Protein AF-A0A354T447-F1 (afdb_monomer_lite)

pLDDT: mean 83.41, std 13.45, range [49.31, 98.38]

Foldseek 3Di:
DKDKDKDPQFDDLVCLVVGFKIKIKIWDWDWDWDWDQDPNDIDIWTQWTWTKIWIWMWRQADNPPRDGWIKTWIKMKIAFFIKHRTAAFCLNVVPPVCVVVVVLQQPRNNHRPMATFRGIWIFIWIDTQQKIFTQAWIWGDHPFWIKIFGGRWMARPVVRDTDTWMKIWGHPVVLVVRLVSSCVVPQPSVRSLVVQQVCADPVSTRMDTD

Secondary structure (DSSP, 8-state):
-EEEEEEEEEE-TTSTTTSEEEEEEEEEEEEEEEEEEETTEEEEEEEEEEEEEEEEEEEEE-TTT-SEEEEEEEEEEEPTT-EESTT-BHHHHHGGGHHHHHHTT---TTSB--EE-SS-EEEEEEEETTEEEESS-EEEE-SSEEEEEPTT-EEETTTTEEE--EEEEE-HHHHHHHHHHHHTTTS-HHHHHHHHHTTB-TTS-BEEE-

Radius of gyration: 21.15 Å; chains: 1; bounding box: 48×32×63 Å

Sequence (210 aa):
DFSLVLTGIDIDPADIANHNSVHARLSAKAVVDGAAQIGGRMQEVKFADMRLHGEGLVNPVEPTTMLWSPAAQMNLIIDRGSSVGGHMTIGDAAGQNLDKLMKYGVDLSAIRIGGVLAQDVNVSVLFRNESIRFLGDTLFALPEYEFTIKRDSWMDFAKDQQGLLTRLSCGEALKEQIVRGVASRGLGETVSRMVVGAFSDDRGRVAFDL

Structure (mmCIF, N/CA/C/O backbone):
data_AF-A0A354T447-F1
#
_entry.id   AF-A0A354T447-F1
#
loop_
_atom_site.group_PDB
_atom_site.id
_atom_site.type_symbol
_atom_site.label_atom_id
_atom_site.label_alt_id
_atom_site.label_comp_id
_atom_site.label_asym_id
_atom_site.label_entity_id
_atom_site.label_seq_id
_atom_site.pdbx_PDB_ins_code
_atom_site.Cartn_x
_atom_site.Cartn_y
_atom_site.Cartn_z
_atom_site.occupancy
_atom_site.B_iso_or_equiv
_atom_site.auth_seq_id
_atom_site.auth_comp_id
_atom_site.auth_asym_id
_atom_site.auth_atom_id
_atom_site.pdbx_PDB_model_num
ATOM 1 N N . ASP A 1 1 ? 10.992 -13.013 2.323 1.00 84.25 1 ASP A N 1
ATOM 2 C CA . ASP A 1 1 ? 11.008 -13.688 1.006 1.00 84.25 1 ASP A CA 1
ATOM 3 C C . ASP A 1 1 ? 10.587 -12.714 -0.070 1.00 84.25 1 ASP A C 1
ATOM 5 O O . ASP A 1 1 ? 9.619 -11.992 0.137 1.00 84.25 1 ASP A O 1
ATOM 9 N N . PHE A 1 2 ? 11.320 -12.653 -1.177 1.00 93.88 2 PHE A N 1
ATOM 10 C CA . PHE A 1 2 ? 11.059 -11.722 -2.272 1.00 93.88 2 PHE A CA 1
ATOM 11 C C . PHE A 1 2 ? 11.344 -12.403 -3.609 1.00 93.88 2 PHE A C 1
ATOM 13 O O . PHE A 1 2 ? 12.372 -13.061 -3.767 1.00 93.88 2 PHE A O 1
ATOM 20 N N . SER A 1 3 ? 10.433 -12.234 -4.560 1.00 96.56 3 SER A N 1
ATOM 21 C CA . SER A 1 3 ? 10.546 -12.703 -5.932 1.00 96.56 3 SER A CA 1
ATOM 22 C C . SER A 1 3 ? 10.101 -11.596 -6.881 1.00 96.56 3 SER A C 1
ATOM 24 O O . SER A 1 3 ? 9.028 -11.014 -6.717 1.00 96.56 3 SER A O 1
ATOM 26 N N . LEU A 1 4 ? 10.937 -11.325 -7.879 1.00 95.62 4 LEU A N 1
ATOM 27 C CA . LEU A 1 4 ? 10.649 -10.426 -8.986 1.00 95.62 4 LEU A CA 1
ATOM 28 C C . LEU A 1 4 ? 10.962 -11.165 -10.281 1.00 95.62 4 LEU A C 1
ATOM 30 O O . LEU A 1 4 ? 12.076 -11.652 -10.470 1.00 95.62 4 LEU A O 1
ATOM 34 N N . VAL A 1 5 ? 9.979 -11.236 -11.168 1.00 97.50 5 VAL A N 1
ATOM 35 C CA . VAL A 1 5 ? 10.110 -11.853 -12.484 1.00 97.50 5 VAL A CA 1
ATOM 36 C C . VAL A 1 5 ? 9.860 -10.782 -13.533 1.00 97.50 5 VAL A C 1
ATOM 38 O O . VAL A 1 5 ? 8.789 -10.180 -13.569 1.00 97.50 5 VAL A O 1
ATOM 41 N N . LEU A 1 6 ? 10.856 -10.552 -14.386 1.00 96.62 6 LEU A N 1
ATOM 42 C CA . LEU A 1 6 ? 10.772 -9.630 -15.514 1.00 96.62 6 LEU A CA 1
ATOM 43 C C . LEU A 1 6 ? 10.597 -10.437 -16.802 1.00 96.62 6 LEU A C 1
ATOM 45 O O . LEU A 1 6 ? 11.337 -11.384 -17.061 1.00 96.62 6 LEU A O 1
ATOM 49 N N . THR A 1 7 ? 9.593 -10.079 -17.591 1.00 97.69 7 THR A N 1
ATOM 50 C CA . THR A 1 7 ? 9.193 -10.758 -18.833 1.00 97.69 7 THR A CA 1
ATOM 51 C C . THR A 1 7 ? 8.804 -9.728 -19.882 1.00 97.69 7 THR A C 1
ATOM 53 O O . THR A 1 7 ? 8.604 -8.565 -19.544 1.00 97.69 7 THR A O 1
ATOM 56 N N . GLY A 1 8 ? 8.696 -10.142 -21.149 1.00 95.50 8 GLY A N 1
ATOM 57 C CA . GLY A 1 8 ? 8.264 -9.239 -22.223 1.00 95.50 8 GLY A CA 1
ATOM 58 C C . GLY A 1 8 ? 9.125 -7.979 -22.301 1.00 95.50 8 GLY A C 1
ATOM 59 O O . GLY A 1 8 ? 8.585 -6.882 -22.338 1.00 95.50 8 GLY A O 1
ATOM 60 N N . ILE A 1 9 ? 10.449 -8.144 -22.210 1.00 96.25 9 ILE A N 1
ATOM 61 C CA . ILE A 1 9 ? 11.398 -7.033 -22.275 1.00 96.25 9 ILE A CA 1
ATOM 62 C C . ILE A 1 9 ? 11.443 -6.548 -23.720 1.00 96.25 9 ILE A C 1
ATOM 64 O O . ILE A 1 9 ? 11.888 -7.283 -24.601 1.00 96.25 9 ILE A O 1
ATOM 68 N N . ASP A 1 10 ? 10.996 -5.319 -23.928 1.00 96.62 10 ASP A N 1
ATOM 69 C CA . ASP A 1 10 ? 10.961 -4.643 -25.214 1.00 96.62 10 ASP A CA 1
ATOM 70 C C . ASP A 1 10 ? 11.592 -3.257 -25.060 1.00 96.62 10 ASP A C 1
ATOM 72 O O . ASP A 1 10 ? 10.987 -2.337 -24.503 1.00 96.62 10 ASP A O 1
ATOM 76 N N . ILE A 1 11 ? 12.860 -3.147 -25.461 1.00 94.88 11 ILE A N 1
ATOM 77 C CA . ILE A 1 11 ? 13.662 -1.930 -25.333 1.00 94.88 11 ILE A CA 1
ATOM 78 C C . ILE A 1 11 ? 14.419 -1.716 -26.643 1.00 94.88 11 ILE A C 1
ATOM 80 O O . ILE A 1 11 ? 15.380 -2.436 -26.919 1.00 94.88 11 ILE A O 1
ATOM 84 N N . ASP A 1 12 ? 14.020 -0.705 -27.412 1.00 94.81 12 ASP A N 1
ATOM 85 C CA . ASP A 1 12 ? 14.736 -0.255 -28.605 1.00 94.81 12 ASP A CA 1
ATOM 86 C C . ASP A 1 12 ? 15.206 1.196 -28.418 1.00 94.81 12 ASP A C 1
ATOM 88 O O . ASP A 1 12 ? 14.390 2.119 -28.408 1.00 94.81 12 ASP A O 1
ATOM 92 N N . PRO A 1 13 ? 16.521 1.449 -28.291 1.00 90.00 13 PRO A N 1
ATOM 93 C CA . PRO A 1 13 ? 17.051 2.807 -28.218 1.00 90.00 13 PRO A CA 1
ATOM 94 C C . PRO A 1 13 ? 16.747 3.671 -29.451 1.00 90.00 13 PRO A C 1
ATOM 96 O O . PRO A 1 13 ? 16.748 4.895 -29.333 1.00 90.00 13 PRO A O 1
ATOM 99 N N . ALA A 1 14 ? 16.521 3.066 -30.624 1.00 93.94 14 ALA A N 1
ATOM 100 C CA . ALA A 1 14 ? 16.170 3.785 -31.847 1.00 93.94 14 ALA A CA 1
ATOM 101 C C . ALA A 1 14 ? 14.684 4.179 -31.900 1.00 93.94 14 ALA A C 1
ATOM 103 O O . ALA A 1 14 ? 14.340 5.127 -32.607 1.00 93.94 14 ALA A O 1
ATOM 104 N N . ASP A 1 15 ? 13.825 3.497 -31.134 1.00 93.81 15 ASP A N 1
ATOM 105 C CA . ASP A 1 15 ? 12.387 3.767 -31.037 1.00 93.81 15 ASP A CA 1
ATOM 106 C C . ASP A 1 15 ? 11.864 3.620 -29.597 1.00 93.81 15 ASP A C 1
ATOM 108 O O . ASP A 1 15 ? 10.927 2.878 -29.292 1.00 93.81 15 ASP A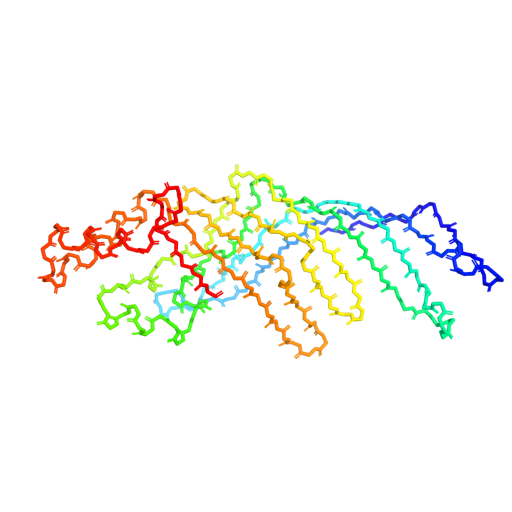 O 1
ATOM 112 N N . ILE A 1 16 ? 12.470 4.372 -28.676 1.00 93.44 16 ILE A N 1
ATOM 113 C CA . ILE A 1 16 ? 12.146 4.294 -27.243 1.00 93.44 16 ILE A CA 1
ATOM 114 C C . ILE A 1 16 ? 10.714 4.755 -26.924 1.00 93.44 16 ILE A C 1
ATOM 116 O O . ILE A 1 16 ? 10.194 4.500 -25.840 1.00 93.44 16 ILE A O 1
ATOM 120 N N . ALA A 1 17 ? 10.071 5.476 -27.844 1.00 89.31 17 ALA A N 1
ATOM 121 C CA . ALA A 1 17 ? 8.701 5.936 -27.668 1.00 89.31 17 ALA A CA 1
ATOM 122 C C . ALA A 1 17 ? 7.705 4.767 -27.703 1.00 89.31 17 ALA A C 1
ATOM 124 O O . ALA A 1 17 ? 6.712 4.800 -26.977 1.00 89.31 17 ALA A O 1
ATOM 125 N N . ASN A 1 18 ? 7.988 3.740 -28.511 1.00 92.69 18 ASN A N 1
ATOM 126 C CA . ASN A 1 18 ? 7.121 2.573 -28.678 1.00 92.69 18 ASN A CA 1
ATOM 127 C C . ASN A 1 18 ? 7.684 1.318 -27.998 1.00 92.69 18 ASN A C 1
ATOM 129 O O . ASN A 1 18 ? 6.918 0.496 -27.501 1.00 92.69 18 ASN A O 1
ATOM 133 N N . HIS A 1 19 ? 9.009 1.204 -27.920 1.00 95.56 19 HIS A N 1
ATOM 134 C CA . HIS A 1 19 ? 9.725 0.032 -27.427 1.00 95.56 19 HIS A CA 1
ATOM 135 C C . HIS A 1 19 ? 10.500 0.386 -26.153 1.00 95.56 19 HIS A C 1
ATOM 137 O O . HIS A 1 19 ? 11.720 0.544 -26.157 1.00 95.56 19 HIS A O 1
ATOM 143 N N . ASN A 1 20 ? 9.769 0.580 -25.052 1.00 96.12 20 ASN A N 1
ATOM 144 C CA . ASN A 1 20 ? 10.324 0.887 -23.729 1.00 96.12 20 ASN A CA 1
ATOM 145 C C . ASN A 1 20 ? 9.446 0.291 -22.631 1.00 96.12 20 ASN A C 1
ATOM 147 O O . ASN A 1 20 ? 8.880 1.006 -21.802 1.00 96.12 20 ASN A O 1
ATOM 151 N N . SER A 1 21 ? 9.265 -1.023 -22.663 1.00 97.06 21 SER A N 1
ATOM 152 C CA . SER A 1 21 ? 8.393 -1.716 -21.726 1.00 97.06 21 SER A CA 1
ATOM 153 C C . SER A 1 21 ? 9.001 -3.019 -21.227 1.00 97.06 21 SER A C 1
ATOM 155 O O . SER A 1 21 ? 9.710 -3.734 -21.930 1.00 97.06 21 SER A O 1
ATOM 157 N N . VAL A 1 22 ? 8.733 -3.316 -19.963 1.00 97.56 22 VAL A N 1
ATOM 158 C CA . VAL A 1 22 ? 9.032 -4.592 -19.324 1.00 97.56 22 VAL A CA 1
ATOM 159 C C . VAL A 1 22 ? 7.828 -4.961 -18.479 1.00 97.56 22 VAL A C 1
ATOM 161 O O . VAL A 1 22 ? 7.344 -4.152 -17.689 1.00 97.56 22 VAL A O 1
ATOM 164 N N . HIS A 1 23 ? 7.350 -6.190 -18.608 1.00 98.19 23 HIS A N 1
ATOM 165 C CA . HIS A 1 23 ? 6.325 -6.713 -17.721 1.00 98.19 23 HIS A CA 1
ATOM 166 C C . HIS A 1 23 ? 6.967 -7.282 -16.453 1.00 98.19 23 HIS A C 1
ATOM 168 O O . HIS A 1 23 ? 7.830 -8.161 -16.522 1.00 98.19 23 HIS A O 1
ATOM 174 N N . ALA A 1 24 ? 6.535 -6.802 -15.290 1.00 97.88 24 ALA A N 1
ATOM 175 C CA . ALA A 1 24 ? 7.046 -7.214 -13.992 1.00 97.88 24 ALA A CA 1
ATOM 176 C C . ALA A 1 24 ? 5.976 -7.959 -13.196 1.00 97.88 24 ALA A C 1
ATOM 178 O O . ALA A 1 24 ? 4.853 -7.485 -13.057 1.00 97.88 24 ALA A O 1
ATOM 179 N N . ARG A 1 25 ? 6.351 -9.096 -12.611 1.00 98.06 25 ARG A N 1
ATOM 180 C CA . ARG A 1 25 ? 5.576 -9.812 -11.593 1.00 98.06 25 ARG A CA 1
ATOM 181 C C . ARG A 1 25 ? 6.342 -9.824 -10.290 1.00 98.06 25 ARG A C 1
ATOM 183 O O . ARG A 1 25 ? 7.513 -10.192 -10.272 1.00 98.06 25 ARG A O 1
ATOM 190 N N . LEU A 1 26 ? 5.676 -9.450 -9.211 1.00 96.81 26 LEU A N 1
ATOM 191 C CA . LEU A 1 26 ? 6.258 -9.353 -7.884 1.00 96.81 26 LEU A CA 1
ATOM 192 C C . LEU A 1 26 ? 5.492 -10.252 -6.919 1.00 96.81 26 LEU A C 1
ATOM 194 O O . LEU A 1 26 ? 4.266 -10.302 -6.937 1.00 96.81 26 LEU A O 1
ATOM 198 N N . SER A 1 27 ? 6.221 -10.942 -6.052 1.00 97.69 27 SER A N 1
ATOM 199 C CA . SER A 1 27 ? 5.674 -11.612 -4.878 1.00 97.69 27 SER A CA 1
ATOM 200 C C . SER A 1 27 ? 6.624 -11.409 -3.711 1.00 97.69 27 SER A C 1
ATOM 202 O O . SER A 1 27 ? 7.832 -11.607 -3.839 1.00 97.69 27 SER A O 1
ATOM 204 N N . ALA A 1 28 ? 6.099 -10.982 -2.573 1.00 96.62 28 ALA A N 1
ATOM 205 C CA . ALA A 1 28 ? 6.906 -10.688 -1.409 1.00 96.62 28 ALA A CA 1
ATOM 206 C C . ALA A 1 28 ? 6.183 -11.045 -0.114 1.00 96.62 28 ALA A C 1
ATOM 208 O O . ALA A 1 28 ? 4.965 -10.922 0.015 1.00 96.62 28 ALA A O 1
ATOM 209 N N . LYS A 1 29 ? 6.980 -11.438 0.874 1.00 95.88 29 LYS A N 1
ATOM 210 C CA . LYS A 1 29 ? 6.597 -11.468 2.277 1.00 95.88 29 LYS A CA 1
ATOM 211 C C . LYS A 1 29 ? 7.379 -10.384 3.008 1.00 95.88 29 LYS A C 1
ATOM 213 O O . LYS A 1 29 ? 8.601 -10.498 3.130 1.00 95.88 29 LYS A O 1
ATOM 218 N N . ALA A 1 30 ? 6.668 -9.372 3.489 1.00 91.81 30 ALA A N 1
ATOM 219 C CA . ALA A 1 30 ? 7.204 -8.290 4.299 1.00 91.81 30 ALA A CA 1
ATOM 220 C C . ALA A 1 30 ? 6.861 -8.539 5.771 1.00 91.81 30 ALA A C 1
ATOM 222 O O . ALA A 1 30 ? 5.692 -8.656 6.131 1.00 91.81 30 ALA A O 1
ATOM 223 N N . VAL A 1 31 ? 7.885 -8.623 6.615 1.00 92.44 31 VAL A N 1
ATOM 224 C CA . VAL A 1 31 ? 7.732 -8.702 8.069 1.00 92.44 31 VAL A CA 1
ATOM 225 C C . VAL A 1 31 ? 8.440 -7.495 8.657 1.00 92.44 31 VAL A C 1
ATOM 227 O O . VAL A 1 31 ? 9.598 -7.247 8.326 1.00 92.44 31 VAL A O 1
ATOM 230 N N . VAL A 1 32 ? 7.726 -6.733 9.479 1.00 87.62 32 VAL A N 1
ATOM 231 C CA . VAL A 1 32 ? 8.271 -5.566 10.171 1.00 87.62 32 VAL A CA 1
ATOM 232 C C . VAL A 1 32 ? 8.175 -5.834 11.660 1.00 87.62 32 VAL A C 1
ATOM 234 O O . VAL A 1 32 ? 7.082 -5.831 12.227 1.00 87.62 32 VAL A O 1
ATOM 237 N N . ASP A 1 33 ? 9.329 -6.061 12.271 1.00 89.25 33 ASP A N 1
ATOM 238 C CA . ASP A 1 33 ? 9.491 -6.217 13.710 1.00 89.25 33 ASP A CA 1
ATOM 239 C C . ASP A 1 33 ? 10.167 -4.965 14.283 1.00 89.25 33 ASP A C 1
ATOM 241 O O . ASP A 1 33 ? 10.924 -4.271 13.602 1.00 89.25 33 ASP A O 1
ATOM 245 N N . GLY A 1 34 ? 9.897 -4.664 15.545 1.00 84.44 34 GLY A N 1
ATOM 246 C CA . GLY A 1 34 ? 10.575 -3.591 16.258 1.00 84.44 34 GLY A CA 1
ATOM 247 C C . GLY A 1 34 ? 10.193 -3.578 17.728 1.00 84.44 34 GLY A C 1
ATOM 248 O O . GLY A 1 34 ? 9.709 -4.574 18.259 1.00 84.44 34 GLY A O 1
ATOM 249 N N . ALA A 1 35 ? 10.413 -2.451 18.398 1.00 84.50 35 ALA A N 1
ATOM 250 C CA . ALA A 1 35 ? 10.119 -2.316 19.816 1.00 84.50 35 ALA A CA 1
ATOM 251 C C . ALA A 1 35 ? 9.163 -1.143 20.060 1.00 84.50 35 ALA A C 1
ATOM 253 O O . ALA A 1 35 ? 9.371 -0.052 19.532 1.00 84.50 35 ALA A O 1
ATOM 254 N N . ALA A 1 36 ? 8.134 -1.362 20.876 1.00 77.38 36 ALA A N 1
ATOM 255 C CA . ALA A 1 36 ? 7.163 -0.343 21.266 1.00 77.38 36 ALA A CA 1
ATOM 256 C C . ALA A 1 36 ? 7.016 -0.288 22.789 1.00 77.38 36 ALA A C 1
ATOM 258 O O . ALA A 1 36 ? 7.168 -1.298 23.481 1.00 77.38 36 ALA A O 1
ATOM 259 N N . GLN A 1 37 ? 6.703 0.894 23.322 1.00 76.06 37 GLN A N 1
ATOM 260 C CA . GLN A 1 37 ? 6.436 1.057 24.745 1.00 76.06 37 GLN A CA 1
ATOM 261 C C . GLN A 1 37 ? 4.980 0.684 25.045 1.00 76.06 37 GLN A C 1
ATOM 263 O O . GLN A 1 37 ? 4.060 1.449 24.783 1.00 76.06 37 GLN A O 1
ATOM 268 N N . ILE A 1 38 ? 4.764 -0.493 25.631 1.00 73.44 38 ILE A N 1
ATOM 269 C CA . ILE A 1 38 ? 3.437 -1.004 25.989 1.00 73.44 38 ILE A CA 1
ATOM 270 C C . ILE A 1 38 ? 3.345 -1.080 27.510 1.00 73.44 38 ILE A C 1
ATOM 272 O O . ILE A 1 38 ? 4.094 -1.816 28.161 1.00 73.44 38 ILE A O 1
ATOM 276 N N . GLY A 1 39 ? 2.437 -0.290 28.092 1.00 70.69 39 GLY A N 1
ATOM 277 C CA . GLY A 1 39 ? 2.266 -0.216 29.548 1.00 70.69 39 GLY A CA 1
ATOM 278 C C . GLY A 1 39 ? 3.523 0.285 30.270 1.00 70.69 39 GLY A C 1
ATOM 279 O O . GLY A 1 39 ? 3.877 -0.226 31.330 1.00 70.69 39 GLY A O 1
ATOM 280 N N . GLY A 1 40 ? 4.247 1.229 29.659 1.00 79.38 40 GLY A N 1
ATOM 281 C CA . GLY A 1 40 ? 5.479 1.801 30.210 1.00 79.38 40 GLY A CA 1
ATOM 282 C C . GLY A 1 40 ? 6.731 0.931 30.047 1.00 79.38 40 GLY A C 1
ATOM 283 O O . GLY A 1 40 ? 7.816 1.380 30.409 1.00 79.38 40 GLY A O 1
ATOM 284 N N . ARG A 1 41 ? 6.621 -0.276 29.475 1.00 83.75 41 ARG A N 1
ATOM 285 C CA . ARG A 1 41 ? 7.754 -1.180 29.219 1.00 83.75 41 ARG A CA 1
ATOM 286 C C . ARG A 1 41 ? 8.011 -1.319 27.725 1.00 83.75 41 ARG A C 1
ATOM 288 O O . ARG A 1 41 ? 7.065 -1.472 26.960 1.00 83.75 41 ARG A O 1
ATOM 295 N N . MET A 1 42 ? 9.281 -1.311 27.328 1.00 86.06 42 MET A N 1
ATOM 296 C CA . MET A 1 42 ? 9.668 -1.658 25.961 1.00 86.06 42 MET A CA 1
ATOM 297 C C . MET A 1 42 ? 9.430 -3.147 25.726 1.00 86.06 42 MET A C 1
ATOM 299 O O . MET A 1 42 ? 9.908 -3.978 26.498 1.00 86.06 42 MET A O 1
ATOM 303 N N . GLN A 1 43 ? 8.676 -3.468 24.681 1.00 85.94 43 GLN A N 1
ATOM 304 C CA . GLN A 1 43 ? 8.369 -4.834 24.269 1.00 85.94 43 GLN A CA 1
ATOM 305 C C . GLN A 1 43 ? 8.661 -4.985 22.781 1.00 85.94 43 GLN A C 1
ATOM 307 O O . GLN A 1 43 ? 8.401 -4.062 22.006 1.00 85.94 43 GLN A O 1
ATOM 312 N N . GLU A 1 44 ? 9.187 -6.144 22.388 1.00 86.94 44 GLU A N 1
ATOM 313 C CA . GLU A 1 44 ? 9.270 -6.504 20.975 1.00 86.94 44 GLU A CA 1
ATOM 314 C C . GLU A 1 44 ? 7.866 -6.730 20.424 1.00 86.94 44 GLU A C 1
ATOM 316 O O . GLU A 1 44 ? 7.038 -7.423 21.022 1.00 86.94 44 GLU A O 1
ATOM 321 N N . VAL A 1 45 ? 7.593 -6.118 19.280 1.00 84.31 45 VAL A N 1
ATOM 322 C CA . VAL A 1 45 ? 6.305 -6.182 18.609 1.00 84.31 45 VAL A CA 1
ATOM 323 C C . VAL A 1 45 ? 6.505 -6.397 17.122 1.00 84.31 45 VAL A C 1
ATOM 325 O O . VAL A 1 45 ? 7.405 -5.834 16.499 1.00 84.31 45 VAL A O 1
ATOM 328 N N . LYS A 1 46 ? 5.596 -7.176 16.542 1.00 85.75 46 LYS A N 1
ATOM 329 C CA . LYS A 1 46 ? 5.448 -7.267 15.098 1.00 85.75 46 LYS A CA 1
ATOM 330 C C . LYS A 1 46 ? 4.456 -6.205 14.634 1.00 85.75 46 LYS A C 1
ATOM 332 O O . LYS A 1 46 ? 3.275 -6.268 14.978 1.00 85.75 46 LYS A O 1
ATOM 337 N N . PHE A 1 47 ? 4.943 -5.234 13.875 1.00 84.06 47 PHE A N 1
ATOM 338 C CA . PHE A 1 47 ? 4.144 -4.157 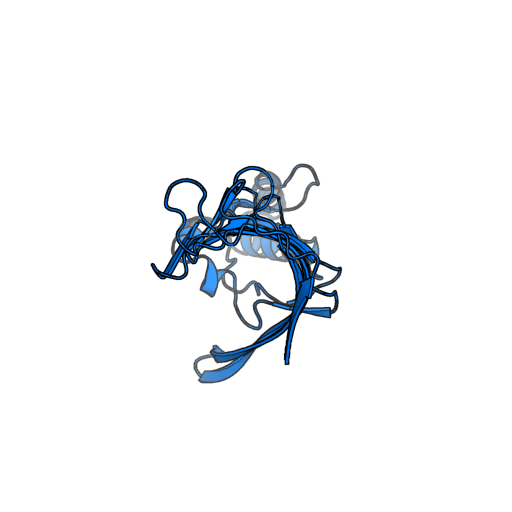13.293 1.00 84.06 47 PHE A CA 1
ATOM 339 C C . PHE A 1 47 ? 3.421 -4.598 12.021 1.00 84.06 47 PHE A C 1
ATOM 341 O O . PHE A 1 47 ? 2.310 -4.137 11.758 1.00 84.06 47 PHE A O 1
ATOM 348 N N . ALA A 1 48 ? 4.022 -5.504 11.247 1.00 89.81 48 ALA A N 1
ATOM 349 C CA . ALA A 1 48 ? 3.394 -6.049 10.052 1.00 89.81 48 ALA A CA 1
ATOM 350 C C . ALA A 1 48 ? 3.867 -7.476 9.741 1.00 89.81 48 ALA A C 1
ATOM 352 O O . ALA A 1 48 ? 5.038 -7.808 9.916 1.00 89.81 48 ALA A O 1
ATOM 353 N N . ASP A 1 49 ? 2.954 -8.301 9.234 1.00 93.56 49 ASP A N 1
ATOM 354 C CA . ASP A 1 49 ? 3.229 -9.579 8.566 1.00 93.56 49 ASP A CA 1
ATOM 355 C C . ASP A 1 49 ? 2.367 -9.618 7.304 1.00 93.56 49 ASP A C 1
ATOM 357 O O . ASP A 1 49 ? 1.186 -9.962 7.348 1.00 93.56 49 ASP A O 1
ATOM 361 N N . MET A 1 50 ? 2.931 -9.181 6.184 1.00 94.56 50 MET A N 1
ATOM 362 C CA . MET A 1 50 ? 2.200 -9.015 4.935 1.00 94.56 50 MET A CA 1
ATOM 363 C C . MET A 1 50 ? 2.715 -9.967 3.875 1.00 94.56 50 MET A C 1
ATOM 365 O O . MET A 1 50 ? 3.917 -10.033 3.609 1.00 94.56 50 MET A O 1
ATOM 369 N N . ARG A 1 51 ? 1.788 -10.659 3.217 1.00 96.94 51 ARG A N 1
ATOM 370 C CA . ARG A 1 51 ? 2.041 -11.282 1.920 1.00 96.94 51 ARG A CA 1
ATOM 371 C C . ARG A 1 51 ? 1.435 -10.396 0.852 1.00 96.94 51 ARG A C 1
ATOM 373 O O . ARG A 1 51 ? 0.259 -10.058 0.939 1.00 96.94 51 ARG A O 1
ATOM 380 N N . LEU A 1 52 ? 2.248 -10.010 -0.122 1.00 96.06 52 LEU A N 1
ATOM 381 C CA . LEU A 1 52 ? 1.794 -9.251 -1.272 1.00 96.06 52 LEU A CA 1
ATOM 382 C C . LEU A 1 52 ? 2.248 -9.899 -2.573 1.00 96.06 52 LEU A C 1
ATOM 384 O O . LEU A 1 52 ? 3.325 -10.494 -2.656 1.00 96.06 52 LEU A O 1
ATOM 388 N N . HIS A 1 53 ? 1.433 -9.764 -3.603 1.00 98.12 53 HIS A N 1
ATOM 389 C CA . HIS A 1 53 ? 1.763 -10.218 -4.941 1.00 98.12 53 HIS A CA 1
ATOM 390 C C . HIS A 1 53 ? 1.081 -9.340 -5.980 1.00 98.12 53 HIS A C 1
ATOM 392 O O . HIS A 1 53 ? 0.096 -8.675 -5.688 1.00 98.12 53 HIS A O 1
ATOM 398 N N . GLY A 1 54 ? 1.603 -9.304 -7.196 1.00 97.62 54 GLY A N 1
ATOM 399 C CA . GLY A 1 54 ? 1.000 -8.496 -8.239 1.00 97.62 54 GLY A CA 1
ATOM 400 C C . GLY A 1 54 ? 1.847 -8.399 -9.483 1.00 97.62 54 GLY A C 1
ATOM 401 O O . GLY A 1 54 ? 2.896 -9.036 -9.607 1.00 97.62 54 GLY A O 1
ATOM 402 N N . GLU A 1 55 ? 1.377 -7.587 -10.414 1.00 98.38 55 GLU A N 1
ATOM 403 C CA . GLU A 1 55 ? 2.031 -7.402 -11.697 1.00 98.38 55 GLU A CA 1
ATOM 404 C C . GLU A 1 55 ? 1.818 -5.999 -12.250 1.00 98.38 55 GLU A C 1
ATOM 406 O O . GLU A 1 55 ? 0.981 -5.230 -11.764 1.00 98.38 55 GLU A O 1
ATOM 411 N N . GLY A 1 56 ? 2.622 -5.644 -13.241 1.00 97.44 56 GLY A N 1
ATOM 412 C CA . GLY A 1 56 ? 2.606 -4.310 -13.802 1.00 97.44 56 GLY A CA 1
ATOM 413 C C . GLY A 1 56 ? 3.560 -4.121 -14.963 1.00 97.44 56 GLY A C 1
ATOM 414 O O . GLY A 1 56 ? 4.292 -5.028 -15.367 1.00 97.44 56 GLY A O 1
ATOM 415 N N . LEU A 1 57 ? 3.535 -2.908 -15.499 1.00 97.31 57 LEU A N 1
ATOM 416 C CA . LEU A 1 57 ? 4.415 -2.478 -16.575 1.00 97.31 57 LEU A CA 1
ATOM 417 C C . LEU A 1 57 ? 5.470 -1.534 -16.018 1.00 97.31 57 LEU A C 1
ATOM 419 O O . LEU A 1 57 ? 5.180 -0.658 -15.202 1.00 97.31 57 LEU A O 1
ATOM 423 N N . VAL A 1 58 ? 6.693 -1.720 -16.491 1.00 97.00 58 VAL A N 1
ATOM 424 C CA . VAL A 1 58 ? 7.848 -0.893 -16.179 1.00 97.00 58 VAL A CA 1
ATOM 425 C C . VAL A 1 58 ? 8.322 -0.242 -17.467 1.00 97.00 58 VAL A C 1
ATOM 427 O O . VAL A 1 58 ? 8.511 -0.932 -18.463 1.00 97.00 58 VAL A O 1
ATOM 430 N N . ASN A 1 59 ? 8.550 1.065 -17.434 1.00 96.56 59 ASN A N 1
ATOM 431 C CA . ASN A 1 59 ? 9.292 1.811 -18.442 1.00 96.56 59 ASN A CA 1
ATOM 432 C C . ASN A 1 59 ? 10.710 2.033 -17.896 1.00 96.56 59 ASN A C 1
ATOM 434 O O . ASN A 1 59 ? 10.871 2.855 -16.991 1.00 96.56 59 ASN A O 1
ATOM 438 N N . PRO A 1 60 ? 11.731 1.276 -18.341 1.00 94.81 60 PRO A N 1
ATOM 439 C CA . PRO A 1 60 ? 13.052 1.318 -17.706 1.00 94.81 60 PRO A CA 1
ATOM 440 C C . PRO A 1 60 ? 13.871 2.574 -18.027 1.00 94.81 60 PRO A C 1
ATOM 442 O O . PRO A 1 60 ? 14.736 2.965 -17.239 1.00 94.81 60 PRO A O 1
ATOM 445 N N . VAL A 1 61 ? 13.629 3.186 -19.187 1.00 95.19 61 VAL A N 1
ATOM 446 C CA . VAL A 1 61 ? 14.408 4.317 -19.706 1.00 95.19 61 VAL A CA 1
ATOM 447 C C . VAL A 1 61 ? 13.539 5.568 -19.766 1.00 95.19 61 VAL A C 1
ATOM 449 O O . VAL A 1 61 ? 12.383 5.508 -20.180 1.00 95.19 61 VAL A O 1
ATOM 452 N N . GLU A 1 62 ? 14.097 6.717 -19.394 1.00 92.62 62 GLU A N 1
ATOM 453 C CA . GLU A 1 62 ? 13.446 8.009 -19.610 1.00 92.62 62 GLU A CA 1
ATOM 454 C C . GLU A 1 62 ? 13.613 8.438 -21.082 1.00 92.62 62 GLU A C 1
ATOM 456 O O . GLU A 1 62 ? 14.751 8.668 -21.506 1.00 92.62 62 GLU A O 1
ATOM 461 N N . PRO A 1 63 ? 12.526 8.605 -21.865 1.00 90.94 63 PRO A N 1
ATOM 462 C CA . PRO A 1 63 ? 12.620 8.863 -23.307 1.00 90.94 63 PRO A CA 1
ATOM 463 C C . PRO A 1 63 ? 13.405 10.125 -23.679 1.00 90.94 63 PRO A C 1
ATOM 465 O O . PRO A 1 63 ? 14.025 10.181 -24.735 1.00 90.94 63 PRO A O 1
ATOM 468 N N . THR A 1 64 ? 13.382 11.148 -22.820 1.00 91.56 64 THR A N 1
ATOM 469 C CA . THR A 1 64 ? 14.030 12.436 -23.117 1.00 91.56 64 THR A CA 1
ATOM 470 C C . THR A 1 64 ? 15.540 12.393 -22.898 1.00 91.56 64 THR A C 1
ATOM 472 O O . THR A 1 64 ? 16.302 12.985 -23.658 1.00 91.56 64 THR A O 1
ATOM 475 N N . THR A 1 65 ? 15.986 11.735 -21.828 1.00 93.12 65 THR A N 1
ATOM 476 C CA . THR A 1 65 ? 17.401 11.726 -21.425 1.00 93.12 65 THR A CA 1
ATOM 477 C C . THR A 1 65 ? 18.135 10.482 -21.901 1.00 93.12 65 THR A C 1
ATOM 479 O O . THR A 1 65 ? 19.363 10.464 -21.873 1.00 93.12 65 THR A O 1
ATOM 482 N N . MET A 1 66 ? 17.399 9.444 -22.315 1.00 92.69 66 MET A N 1
ATOM 483 C CA . MET A 1 66 ? 17.917 8.111 -22.630 1.00 92.69 66 MET A CA 1
ATOM 484 C C . MET A 1 66 ? 18.676 7.463 -21.463 1.00 92.69 66 MET A C 1
ATOM 486 O O . MET A 1 66 ? 19.455 6.530 -21.655 1.00 92.69 66 MET A O 1
ATOM 490 N N . LEU A 1 67 ? 18.457 7.952 -20.240 1.00 93.31 67 LEU A N 1
ATOM 491 C CA . LEU A 1 67 ? 19.057 7.402 -19.033 1.00 93.31 67 LEU A CA 1
ATOM 492 C C . LEU A 1 67 ? 18.140 6.357 -18.409 1.00 93.31 67 LEU A C 1
ATOM 494 O O . LEU A 1 67 ? 16.913 6.445 -18.479 1.00 93.31 67 LEU A O 1
ATOM 498 N N . TRP A 1 68 ? 18.763 5.392 -17.738 1.00 91.81 68 TRP A N 1
ATOM 499 C CA . TRP A 1 68 ? 18.063 4.449 -16.880 1.00 91.81 68 TRP A CA 1
ATOM 500 C C . TRP A 1 68 ? 17.336 5.204 -15.761 1.00 91.81 68 TRP A C 1
ATOM 502 O O . TRP A 1 68 ? 17.966 5.802 -14.887 1.00 91.81 68 TRP A O 1
ATOM 512 N N . SER A 1 69 ? 16.006 5.194 -15.804 1.00 93.06 69 SER A N 1
ATOM 513 C CA . SER A 1 69 ? 15.135 5.842 -14.823 1.00 93.06 69 SER A CA 1
ATOM 514 C C . SER A 1 69 ? 13.799 5.094 -14.782 1.00 93.06 69 SER A C 1
ATOM 516 O O . SER A 1 69 ? 12.823 5.520 -15.400 1.00 93.06 69 SER A O 1
ATOM 518 N N . PRO A 1 70 ? 13.751 3.933 -14.101 1.00 93.00 70 PRO A N 1
ATOM 519 C CA . PRO A 1 70 ? 12.578 3.080 -14.132 1.00 93.00 70 PRO A CA 1
ATOM 520 C C . PRO A 1 70 ? 11.356 3.753 -13.511 1.00 93.00 70 PRO A C 1
ATOM 522 O O . PRO A 1 70 ? 11.387 4.203 -12.363 1.00 93.00 70 PRO A O 1
ATOM 525 N N . ALA A 1 71 ? 10.257 3.748 -14.256 1.00 95.94 71 ALA A N 1
ATOM 526 C CA . ALA A 1 71 ? 8.923 4.023 -13.748 1.00 95.94 71 ALA A CA 1
ATOM 527 C C . ALA A 1 71 ? 8.094 2.742 -13.841 1.00 95.94 71 ALA A C 1
ATOM 529 O O . ALA A 1 71 ? 8.072 2.104 -14.887 1.00 95.94 71 ALA A O 1
ATOM 530 N N . ALA A 1 72 ? 7.427 2.348 -12.761 1.00 96.56 72 ALA A N 1
ATOM 531 C CA . ALA A 1 72 ? 6.640 1.123 -12.703 1.00 96.56 72 ALA A CA 1
ATOM 532 C C . ALA A 1 72 ? 5.215 1.426 -12.255 1.00 96.56 72 ALA A C 1
ATOM 534 O O . ALA A 1 72 ? 5.009 1.961 -11.169 1.00 96.56 72 ALA A O 1
ATOM 535 N N . GLN A 1 73 ? 4.228 1.048 -13.061 1.00 97.50 73 GLN A N 1
ATOM 536 C CA . GLN A 1 73 ? 2.835 1.023 -12.638 1.00 97.50 73 GLN A CA 1
ATOM 537 C C . GLN A 1 73 ? 2.463 -0.410 -12.271 1.00 97.50 73 GLN A C 1
ATOM 539 O O . GLN A 1 73 ? 2.448 -1.286 -13.134 1.00 97.50 73 GLN A O 1
ATOM 544 N N . MET A 1 74 ? 2.148 -0.637 -10.998 1.00 97.62 74 MET A N 1
ATOM 545 C CA . MET A 1 74 ? 1.901 -1.960 -10.430 1.00 97.62 74 MET A CA 1
ATOM 546 C C . MET A 1 74 ? 0.491 -2.050 -9.856 1.00 97.62 74 MET A C 1
ATOM 548 O O . MET A 1 74 ? 0.037 -1.144 -9.157 1.00 97.62 74 MET A O 1
ATOM 552 N N . ASN A 1 75 ? -0.165 -3.183 -10.088 1.00 98.19 75 ASN A N 1
ATOM 553 C CA . ASN A 1 75 ? -1.358 -3.590 -9.361 1.00 98.19 75 ASN A CA 1
ATOM 554 C C . ASN A 1 75 ? -0.966 -4.722 -8.414 1.00 98.19 75 ASN A C 1
ATOM 556 O O . ASN A 1 75 ? -0.523 -5.783 -8.852 1.00 98.19 75 ASN A O 1
ATOM 560 N N . LEU A 1 76 ? -1.086 -4.464 -7.120 1.00 97.44 76 LEU A N 1
ATOM 561 C CA . LEU A 1 76 ? -0.687 -5.351 -6.042 1.00 97.44 76 LEU A CA 1
ATOM 562 C C . LEU A 1 76 ? -1.918 -5.797 -5.257 1.00 97.44 76 LEU A C 1
ATOM 564 O O . LEU A 1 76 ? -2.874 -5.045 -5.079 1.00 97.44 76 LEU A O 1
ATOM 568 N N . ILE A 1 77 ? -1.850 -7.013 -4.748 1.00 98.12 77 ILE A N 1
ATOM 569 C CA . ILE A 1 77 ? -2.800 -7.616 -3.831 1.00 98.12 77 ILE A CA 1
ATOM 570 C C . ILE A 1 77 ? -2.037 -7.907 -2.547 1.00 98.12 77 ILE A C 1
ATOM 572 O O . ILE A 1 77 ? -0.989 -8.548 -2.588 1.00 98.12 77 ILE A O 1
ATOM 576 N N . ILE A 1 78 ? -2.548 -7.424 -1.418 1.00 97.00 78 ILE A N 1
ATOM 577 C CA . ILE A 1 78 ? -2.113 -7.855 -0.090 1.00 97.00 78 ILE A CA 1
ATOM 578 C C . ILE A 1 78 ? -3.114 -8.901 0.385 1.00 97.00 78 ILE A C 1
ATOM 580 O O . ILE A 1 78 ? -4.312 -8.621 0.462 1.00 97.00 78 ILE A O 1
ATOM 584 N N . ASP A 1 79 ? -2.624 -10.095 0.697 1.00 97.62 79 ASP A N 1
ATOM 585 C CA . ASP A 1 79 ? -3.474 -11.240 1.002 1.00 97.62 79 ASP A CA 1
ATOM 586 C C . ASP A 1 79 ? -4.266 -11.004 2.294 1.00 97.62 79 ASP A C 1
ATOM 588 O O . ASP A 1 79 ? -3.712 -10.576 3.319 1.00 97.62 79 ASP A O 1
ATOM 592 N N . ARG A 1 80 ? -5.543 -11.393 2.287 1.00 96.62 80 ARG A N 1
ATOM 593 C CA . ARG A 1 80 ? -6.343 -11.596 3.497 1.00 96.62 80 ARG A CA 1
ATOM 594 C C . ARG A 1 80 ? -5.563 -12.434 4.507 1.00 96.62 80 ARG A C 1
ATOM 596 O O . ARG A 1 80 ? -4.915 -13.422 4.161 1.00 96.62 80 ARG A O 1
ATOM 603 N N . GLY A 1 81 ? -5.685 -12.089 5.784 1.00 94.38 81 GLY A N 1
ATOM 604 C CA . GLY A 1 81 ? -4.927 -12.751 6.842 1.00 94.38 81 GLY A CA 1
ATOM 605 C C . GLY A 1 81 ? -3.554 -12.126 7.103 1.00 94.38 81 GLY A C 1
ATOM 606 O O . GLY A 1 81 ? -2.951 -12.439 8.128 1.00 94.38 81 GLY A O 1
ATOM 607 N N . SER A 1 82 ? -3.075 -11.227 6.236 1.00 93.94 82 SER A N 1
ATOM 608 C CA . SER A 1 82 ? -1.927 -10.369 6.548 1.00 93.94 82 SER A CA 1
ATOM 609 C C . SER A 1 82 ? -2.246 -9.449 7.728 1.00 93.94 82 SER A C 1
ATOM 611 O O . SER A 1 82 ? -3.402 -9.063 7.917 1.00 93.94 82 SER A O 1
ATOM 613 N N . SER A 1 83 ? -1.237 -9.083 8.516 1.00 90.62 83 SER A N 1
ATOM 614 C CA . SER A 1 83 ? -1.379 -8.147 9.632 1.00 90.62 83 SER A CA 1
ATOM 615 C C . SER A 1 83 ? -0.677 -6.818 9.360 1.00 90.62 83 SER A C 1
ATOM 617 O O . SER A 1 83 ? 0.435 -6.781 8.832 1.00 90.62 83 SER A O 1
ATOM 619 N N . VAL A 1 84 ? -1.335 -5.724 9.744 1.00 85.88 84 VAL A N 1
ATOM 620 C CA . VAL A 1 84 ? -0.840 -4.341 9.630 1.00 85.88 84 VAL A CA 1
ATOM 621 C C . VAL A 1 84 ? -1.055 -3.589 10.940 1.00 85.88 84 VAL A C 1
ATOM 623 O O . VAL A 1 84 ? -1.975 -3.916 11.688 1.00 85.88 84 VAL A O 1
ATOM 626 N N . GLY A 1 85 ? -0.213 -2.597 11.234 1.00 76.25 85 GLY A N 1
ATOM 627 C CA . GLY A 1 85 ? -0.333 -1.698 12.392 1.00 76.25 85 GLY A CA 1
ATOM 628 C C . GLY A 1 85 ? 0.031 -2.311 13.753 1.00 76.25 85 GLY A C 1
ATOM 629 O O . GLY A 1 85 ? 0.440 -1.594 14.662 1.00 76.25 85 GLY A O 1
ATOM 630 N N . GLY A 1 86 ? -0.027 -3.636 13.911 1.00 70.50 86 GLY A N 1
ATOM 631 C CA . GLY A 1 86 ? 0.386 -4.326 15.136 1.00 70.50 86 GLY A CA 1
ATOM 632 C C . GLY A 1 86 ? -0.307 -3.780 16.393 1.00 70.50 86 GLY A C 1
ATOM 633 O O . GLY A 1 86 ? -1.514 -3.940 16.560 1.00 70.50 86 GLY A O 1
ATOM 634 N N . HIS A 1 87 ? 0.478 -3.166 17.287 1.00 61.81 87 HIS A N 1
ATOM 635 C CA . HIS A 1 87 ? 0.022 -2.570 18.553 1.00 61.81 87 HIS A CA 1
ATOM 636 C C . HIS A 1 87 ? -0.220 -1.056 18.482 1.00 61.81 87 HIS A C 1
ATOM 638 O O . HIS A 1 87 ? -0.531 -0.460 19.512 1.00 61.81 87 HIS A O 1
ATOM 644 N N . MET A 1 88 ? -0.054 -0.436 17.311 1.00 65.38 88 MET A N 1
ATOM 645 C CA . MET A 1 88 ? -0.240 1.003 17.157 1.00 65.38 88 MET A CA 1
ATOM 646 C C . MET A 1 88 ? -1.676 1.400 17.470 1.00 65.38 88 MET A C 1
ATOM 648 O O . MET A 1 88 ? -2.631 0.677 17.179 1.00 65.38 88 MET A O 1
ATOM 652 N N . THR A 1 89 ? -1.829 2.578 18.050 1.00 67.25 89 THR A N 1
ATOM 653 C CA . THR A 1 89 ? -3.121 3.201 18.298 1.00 67.25 89 THR A CA 1
ATOM 654 C C . THR A 1 89 ? -3.314 4.450 17.442 1.00 67.25 89 THR A C 1
ATOM 656 O O . THR A 1 89 ? -2.360 4.968 16.859 1.00 67.25 89 THR A O 1
ATOM 659 N N . ILE A 1 90 ? -4.545 4.974 17.366 1.00 64.81 90 ILE A N 1
ATOM 660 C CA . ILE A 1 90 ? -4.794 6.283 16.740 1.00 64.81 90 ILE A CA 1
ATOM 661 C C . ILE A 1 90 ? -3.963 7.349 17.465 1.00 64.81 90 ILE A C 1
ATOM 663 O O . ILE A 1 90 ? -3.427 8.238 16.809 1.00 64.81 90 ILE A O 1
ATOM 667 N N . GLY A 1 91 ? -3.781 7.218 18.786 1.00 61.53 91 GLY A N 1
ATOM 668 C CA . GLY A 1 91 ? -2.903 8.071 19.591 1.00 61.53 91 GLY A CA 1
ATOM 669 C C . GLY A 1 91 ? -1.472 8.131 19.066 1.00 61.53 91 GLY A C 1
ATOM 670 O O . GLY A 1 91 ? -0.915 9.218 18.922 1.00 61.53 91 GLY A O 1
ATOM 671 N N . ASP A 1 92 ? -0.916 6.973 18.718 1.00 62.53 92 ASP A N 1
ATOM 672 C CA . ASP A 1 92 ? 0.455 6.857 18.216 1.00 62.53 92 ASP A CA 1
ATOM 673 C C . ASP A 1 92 ? 0.602 7.387 16.779 1.00 62.53 92 ASP A C 1
ATOM 675 O O . ASP A 1 92 ? 1.664 7.884 16.410 1.00 62.53 92 ASP A O 1
ATOM 679 N N . ALA A 1 93 ? -0.455 7.289 15.962 1.00 58.69 93 ALA A N 1
ATOM 680 C CA . ALA A 1 93 ? -0.414 7.609 14.532 1.00 58.69 93 ALA A CA 1
ATOM 681 C C . ALA A 1 93 ? -0.861 9.043 14.176 1.00 58.69 93 ALA A C 1
ATOM 683 O O . ALA A 1 93 ? -0.343 9.621 13.224 1.00 58.69 93 ALA A O 1
ATOM 684 N N . ALA A 1 94 ? -1.829 9.620 14.898 1.00 53.31 94 ALA A N 1
ATOM 685 C CA . ALA A 1 94 ? -2.521 10.853 14.490 1.00 53.31 94 ALA A CA 1
ATOM 686 C C . ALA A 1 94 ? -2.022 12.142 15.180 1.00 53.31 94 ALA A C 1
ATOM 688 O O . ALA A 1 94 ? -2.459 13.240 14.821 1.00 53.31 94 ALA A O 1
ATOM 689 N N . GLY A 1 95 ? -1.107 12.042 16.151 1.00 58.28 95 GLY A N 1
ATOM 690 C CA . GLY A 1 95 ? -0.448 13.194 16.780 1.00 58.28 95 GLY A CA 1
ATOM 691 C C . GLY A 1 95 ? -1.403 14.324 17.215 1.00 58.28 95 GLY A C 1
ATOM 692 O O . GLY A 1 95 ? -2.456 14.084 17.802 1.00 58.28 95 GLY A O 1
ATOM 693 N N . GLN A 1 96 ? -1.047 15.580 16.904 1.00 49.31 96 GLN A N 1
ATOM 694 C CA . GLN A 1 96 ? -1.731 16.807 17.370 1.00 49.31 96 GLN A CA 1
ATOM 695 C C . GLN A 1 96 ? -3.182 16.980 16.868 1.00 49.31 96 GLN A C 1
ATOM 697 O O . GLN A 1 96 ? -3.932 17.794 17.411 1.00 49.31 96 GLN A O 1
ATOM 702 N N . ASN A 1 97 ? -3.620 16.232 15.847 1.00 53.09 97 ASN A N 1
ATOM 703 C CA . ASN A 1 97 ? -4.992 16.335 15.330 1.00 53.09 97 ASN A CA 1
ATOM 704 C C . ASN A 1 97 ? -6.029 15.697 16.272 1.00 53.09 97 ASN A C 1
ATOM 706 O O . ASN A 1 97 ? -7.196 16.100 16.267 1.00 53.09 97 ASN A O 1
ATOM 710 N N . LEU A 1 98 ? -5.600 14.783 17.150 1.00 57.94 98 LEU A N 1
ATOM 711 C CA . LEU A 1 98 ? -6.438 14.216 18.208 1.00 57.94 98 LEU A CA 1
ATOM 712 C C . LEU A 1 98 ? -6.776 15.215 19.313 1.00 57.94 98 LEU A C 1
ATOM 714 O O . LEU A 1 98 ? -7.822 15.074 19.940 1.00 57.94 98 LEU A O 1
ATOM 718 N N . ASP A 1 99 ? -5.966 16.255 19.527 1.00 60.62 99 ASP A N 1
ATOM 719 C CA . ASP A 1 99 ? -6.188 17.219 20.613 1.00 60.62 99 ASP A CA 1
ATOM 720 C C . ASP A 1 99 ? -7.537 17.932 20.487 1.00 60.62 99 ASP A C 1
ATOM 722 O O . ASP A 1 99 ? -8.162 18.290 21.487 1.00 60.62 99 ASP A O 1
ATOM 726 N N . LYS A 1 100 ? -8.021 18.133 19.255 1.00 61.12 100 LYS A N 1
ATOM 727 C CA . LYS A 1 100 ? -9.354 18.699 19.014 1.00 61.12 100 LYS A CA 1
ATOM 728 C C . LYS A 1 100 ? -10.449 17.723 19.438 1.00 61.12 100 LYS A C 1
ATOM 730 O O . LYS A 1 100 ? -11.370 18.136 20.130 1.00 61.12 100 LYS A O 1
ATOM 735 N N . LEU A 1 101 ? -10.329 16.442 19.093 1.00 61.97 101 LEU A N 1
ATOM 736 C CA . LEU A 1 101 ? -11.289 15.402 19.482 1.00 61.97 101 LEU A CA 1
ATOM 737 C C . LEU A 1 101 ? -11.281 15.171 21.001 1.00 61.97 101 LEU A C 1
ATOM 739 O O . LEU A 1 101 ? -12.341 15.155 21.629 1.00 61.97 101 LEU A O 1
ATOM 743 N N . MET A 1 102 ? -10.093 15.158 21.610 1.00 63.81 102 MET A N 1
ATOM 744 C CA . MET A 1 102 ? -9.897 15.098 23.061 1.00 63.81 102 MET A CA 1
ATOM 745 C C . MET A 1 102 ? -10.561 16.273 23.789 1.00 63.81 102 MET A C 1
ATOM 747 O O . MET A 1 102 ? -11.189 16.075 24.832 1.00 63.81 102 MET A O 1
ATOM 751 N N . LYS A 1 103 ? -10.483 17.494 23.234 1.00 62.97 103 LYS A N 1
ATOM 752 C CA . LYS A 1 103 ? -11.172 18.685 23.773 1.00 62.97 103 LYS A CA 1
ATOM 753 C C . LYS A 1 103 ? -12.696 18.552 23.759 1.00 62.97 103 LYS A C 1
ATOM 755 O O . LYS A 1 103 ? -13.346 19.104 24.641 1.00 62.97 103 LYS A O 1
ATOM 760 N N . TYR A 1 104 ? -13.254 17.798 22.814 1.00 58.25 104 TYR A N 1
ATOM 761 C CA . TYR A 1 104 ? -14.685 17.477 22.760 1.00 58.25 104 TYR A CA 1
ATOM 762 C C . TYR A 1 104 ? -15.050 16.188 23.518 1.00 58.25 104 TYR A C 1
ATOM 764 O O . TYR A 1 104 ? -16.180 15.716 23.423 1.00 58.25 104 TYR A O 1
ATOM 772 N N . GLY A 1 105 ? -14.121 15.629 24.303 1.00 54.59 105 GLY A N 1
ATOM 773 C CA . GLY A 1 105 ? -14.356 14.441 25.127 1.00 54.59 105 GLY A CA 1
ATOM 774 C C . GLY A 1 105 ? -14.325 13.119 24.360 1.00 54.59 105 GLY A C 1
ATOM 775 O O . GLY A 1 105 ? -14.679 12.088 24.929 1.00 54.59 105 GLY A O 1
ATOM 776 N N . VAL A 1 106 ? -13.893 13.136 23.098 1.00 60.75 106 VAL A N 1
ATOM 777 C CA . VAL A 1 106 ? -13.712 11.944 22.271 1.00 60.75 106 VAL A CA 1
ATOM 778 C C . VAL A 1 106 ? -12.262 11.479 22.413 1.00 60.75 106 VAL A C 1
ATOM 780 O O . VAL A 1 106 ? -11.364 12.017 21.767 1.00 60.75 106 VAL A O 1
ATOM 783 N N . ASP A 1 107 ? -12.033 10.482 23.266 1.00 66.19 107 ASP A N 1
ATOM 784 C CA . ASP A 1 107 ? -10.720 9.849 23.392 1.00 66.19 107 ASP A CA 1
ATOM 785 C C . ASP A 1 107 ? -10.599 8.664 22.433 1.00 66.19 107 ASP A C 1
ATOM 787 O O . ASP A 1 107 ? -11.083 7.565 22.702 1.00 66.19 107 ASP A O 1
ATOM 791 N N . LEU A 1 108 ? -9.970 8.919 21.286 1.00 64.81 108 LEU A N 1
ATOM 792 C CA . LEU A 1 108 ? -9.637 7.890 20.303 1.00 64.81 108 LEU A CA 1
ATOM 793 C C . LEU A 1 108 ? -8.229 7.317 20.520 1.00 64.81 108 LEU A C 1
ATOM 795 O O . LEU A 1 108 ? -7.833 6.402 19.802 1.00 64.81 108 LEU A O 1
ATOM 799 N N . SER A 1 109 ? -7.462 7.839 21.484 1.00 65.44 109 SER A N 1
ATOM 800 C CA . SER A 1 109 ? -6.034 7.536 21.616 1.00 65.44 109 SER A CA 1
ATOM 801 C C . SER A 1 109 ? -5.768 6.064 21.910 1.00 65.44 109 SER A C 1
ATOM 803 O O . SER A 1 109 ? -4.766 5.545 21.451 1.00 65.44 109 SER A O 1
ATOM 805 N N . ALA A 1 110 ? -6.678 5.373 22.601 1.00 63.59 110 ALA A N 1
ATOM 806 C CA . ALA A 1 110 ? -6.543 3.954 22.930 1.00 63.59 110 ALA A CA 1
ATOM 807 C C . ALA A 1 110 ? -7.025 3.000 21.820 1.00 63.59 110 ALA A C 1
ATOM 809 O O . ALA A 1 110 ? -6.854 1.783 21.938 1.00 63.59 110 ALA A O 1
ATOM 810 N N . ILE A 1 111 ? -7.652 3.519 20.759 1.00 64.81 111 ILE A N 1
ATOM 811 C CA . ILE A 1 111 ? -8.168 2.689 19.669 1.00 64.81 111 ILE A CA 1
ATOM 812 C C . ILE A 1 111 ? -6.982 2.138 18.895 1.00 64.81 111 ILE A C 1
ATOM 814 O O . ILE A 1 111 ? -6.194 2.901 18.341 1.00 64.81 111 ILE A O 1
ATOM 818 N N . ARG A 1 112 ? -6.864 0.812 18.836 1.00 68.56 112 ARG A N 1
ATOM 819 C CA . ARG A 1 112 ? -5.814 0.148 18.063 1.00 68.56 112 ARG A CA 1
ATOM 820 C C . ARG A 1 112 ? -6.051 0.375 16.572 1.00 68.56 112 ARG A C 1
ATOM 822 O O . ARG A 1 112 ? -7.083 -0.033 16.047 1.00 68.56 112 ARG A O 1
ATOM 829 N N . ILE A 1 113 ? -5.082 0.994 15.901 1.00 69.75 113 ILE A N 1
ATOM 830 C CA . ILE A 1 113 ? -4.970 0.955 14.447 1.00 69.75 113 ILE A CA 1
ATOM 831 C C . ILE A 1 113 ? -4.032 -0.201 14.118 1.00 69.75 113 ILE A C 1
ATOM 833 O O . ILE A 1 113 ? -2.820 -0.058 13.996 1.00 69.75 113 ILE A O 1
ATOM 837 N N . GLY A 1 114 ? -4.619 -1.372 13.973 1.00 75.88 114 GLY A N 1
ATOM 838 C CA . GLY A 1 114 ? -3.981 -2.519 13.376 1.00 75.88 114 GLY A CA 1
ATOM 839 C C . GLY A 1 114 ? -4.887 -3.730 13.452 1.00 75.88 114 GLY A C 1
ATOM 840 O O . GLY A 1 114 ? -5.911 -3.740 14.134 1.00 75.88 114 GLY A O 1
ATOM 841 N N . GLY A 1 115 ? -4.502 -4.779 12.749 1.00 84.25 115 GLY A N 1
ATOM 842 C CA . GLY A 1 115 ? -5.206 -6.041 12.816 1.00 84.25 115 GLY A CA 1
ATOM 843 C C . GLY A 1 115 ? -4.941 -6.912 11.611 1.00 84.25 115 GLY A C 1
ATOM 844 O O . GLY A 1 115 ? -4.106 -6.616 10.756 1.00 84.25 115 GLY A O 1
ATOM 845 N N . VAL A 1 116 ? -5.673 -8.015 11.587 1.00 91.06 116 VAL A N 1
ATOM 846 C CA . VAL A 1 116 ? -5.641 -8.983 10.501 1.00 91.06 116 VAL A CA 1
ATOM 847 C C . VAL A 1 116 ? -6.634 -8.541 9.434 1.00 91.06 116 VAL A C 1
ATOM 849 O O . VAL A 1 116 ? -7.799 -8.294 9.742 1.00 91.06 116 VAL A O 1
ATOM 852 N N . LEU A 1 117 ? -6.179 -8.449 8.186 1.00 93.12 117 LEU A N 1
ATOM 853 C CA . LEU A 1 117 ? -7.029 -8.080 7.060 1.00 93.12 117 LEU A CA 1
ATOM 854 C C . LEU A 1 117 ? -8.155 -9.103 6.890 1.00 93.12 117 LEU A C 1
ATOM 856 O O . LEU A 1 117 ? -7.902 -10.306 6.772 1.00 93.12 117 LEU A O 1
ATOM 860 N N . ALA A 1 118 ? -9.394 -8.615 6.853 1.00 93.50 118 ALA A N 1
ATOM 861 C CA . ALA A 1 118 ? -10.597 -9.427 6.686 1.00 93.50 118 ALA A CA 1
ATOM 862 C C . ALA A 1 118 ? -10.811 -9.878 5.229 1.00 93.50 118 ALA A C 1
ATOM 864 O O . ALA A 1 118 ? -11.489 -10.875 4.973 1.00 93.50 118 ALA A O 1
ATOM 865 N N . GLN A 1 119 ? -10.199 -9.173 4.278 1.00 95.31 119 GLN A N 1
ATOM 866 C CA . GLN A 1 119 ? -10.250 -9.449 2.844 1.00 95.31 119 GLN A CA 1
ATOM 867 C C . GLN A 1 119 ? -8.935 -9.051 2.169 1.00 95.31 119 GLN A C 1
ATOM 869 O O . GLN A 1 119 ? -8.110 -8.366 2.775 1.00 95.31 119 GLN A O 1
ATOM 874 N N . ASP A 1 120 ? -8.773 -9.461 0.914 1.00 97.62 120 ASP A N 1
ATOM 875 C CA . ASP A 1 120 ? -7.646 -9.038 0.090 1.00 97.62 120 ASP A CA 1
ATOM 876 C C . ASP A 1 120 ? -7.709 -7.525 -0.159 1.00 97.62 120 ASP A C 1
ATOM 878 O O . ASP A 1 120 ? -8.781 -6.957 -0.405 1.00 97.62 120 ASP A O 1
ATOM 882 N N . VAL A 1 121 ? -6.554 -6.866 -0.109 1.00 97.19 121 VAL A N 1
ATOM 883 C CA . VAL A 1 121 ? -6.434 -5.429 -0.372 1.00 97.19 121 VAL A CA 1
ATOM 884 C C . VAL A 1 121 ? -5.827 -5.231 -1.746 1.00 97.19 121 VAL A C 1
ATOM 886 O O . VAL A 1 121 ? -4.698 -5.641 -1.995 1.00 97.19 121 VAL A O 1
ATOM 889 N N . ASN A 1 122 ? -6.575 -4.572 -2.624 1.00 97.69 122 ASN A N 1
ATOM 890 C CA . ASN A 1 122 ? -6.118 -4.224 -3.962 1.00 97.69 122 ASN A CA 1
ATOM 891 C C . ASN A 1 122 ? -5.492 -2.830 -3.931 1.00 97.69 122 ASN A C 1
ATOM 893 O O . ASN A 1 122 ? -6.138 -1.871 -3.508 1.00 97.69 122 ASN A O 1
ATOM 897 N N . VAL A 1 123 ? -4.252 -2.721 -4.396 1.00 96.56 123 VAL A N 1
ATOM 898 C CA . VAL A 1 123 ? -3.470 -1.485 -4.417 1.00 96.56 123 VAL A CA 1
ATOM 899 C C . VAL A 1 123 ? -2.991 -1.239 -5.840 1.00 96.56 123 VAL A C 1
ATOM 901 O O . VAL A 1 123 ? -2.342 -2.095 -6.431 1.00 96.56 123 VAL A O 1
ATOM 904 N N . SER A 1 124 ? -3.267 -0.062 -6.393 1.00 97.50 124 SER A N 1
ATOM 905 C CA . SER A 1 124 ? -2.682 0.363 -7.668 1.00 97.50 124 SER A CA 1
ATOM 906 C C . SER A 1 124 ? -1.717 1.509 -7.409 1.00 97.50 124 SER A C 1
ATOM 908 O O . SER A 1 124 ? -2.113 2.534 -6.847 1.00 97.50 124 SER A O 1
ATOM 910 N N . VAL A 1 125 ? -0.450 1.328 -7.775 1.00 97.38 125 VAL A N 1
ATOM 911 C CA . VAL A 1 125 ? 0.620 2.284 -7.483 1.00 97.38 125 VAL A CA 1
ATOM 912 C C . VAL A 1 125 ? 1.449 2.618 -8.709 1.00 97.38 125 VAL A C 1
ATOM 914 O O . VAL A 1 125 ? 1.708 1.767 -9.555 1.00 97.38 125 VAL A O 1
ATOM 917 N N . LEU A 1 126 ? 1.919 3.859 -8.759 1.00 97.50 126 LEU A N 1
ATOM 918 C CA . LEU A 1 126 ? 3.021 4.279 -9.611 1.00 97.50 126 LEU A CA 1
ATOM 919 C C . LEU A 1 126 ? 4.262 4.453 -8.740 1.00 97.50 126 LEU A C 1
ATOM 921 O O . LEU A 1 126 ? 4.252 5.267 -7.819 1.00 97.50 126 LEU A O 1
ATOM 925 N N . PHE A 1 127 ? 5.322 3.722 -9.055 1.00 95.69 127 PHE A N 1
ATOM 926 C CA . PHE A 1 127 ? 6.660 3.938 -8.528 1.00 95.69 127 PHE A CA 1
ATOM 927 C C . PHE A 1 127 ? 7.501 4.697 -9.555 1.00 95.69 127 PHE A C 1
ATOM 929 O O . PHE A 1 127 ? 7.621 4.259 -10.698 1.00 95.69 127 PHE A O 1
ATOM 936 N N . ARG A 1 128 ? 8.097 5.823 -9.165 1.00 94.75 128 ARG A N 1
ATOM 937 C CA . ARG A 1 128 ? 9.063 6.573 -9.983 1.00 94.75 128 ARG A CA 1
ATOM 938 C C . ARG A 1 128 ? 9.916 7.439 -9.067 1.00 94.75 128 ARG A C 1
ATOM 940 O O . ARG A 1 128 ? 9.371 8.049 -8.154 1.00 94.75 128 ARG A O 1
ATOM 947 N N . ASN A 1 129 ? 11.219 7.532 -9.335 1.00 91.00 129 ASN A N 1
ATOM 948 C CA . ASN A 1 129 ? 12.148 8.384 -8.577 1.00 91.00 129 ASN A CA 1
ATOM 949 C C . ASN A 1 129 ? 12.021 8.189 -7.057 1.00 91.00 129 ASN A C 1
ATOM 951 O O . ASN A 1 129 ? 11.770 9.144 -6.326 1.00 91.00 129 ASN A O 1
ATOM 955 N N . GLU A 1 130 ? 12.104 6.932 -6.608 1.00 92.44 130 GLU A N 1
ATOM 956 C CA . GLU A 1 130 ? 12.055 6.572 -5.179 1.00 92.44 130 GLU A CA 1
ATOM 957 C C . GLU A 1 130 ? 10.763 7.015 -4.471 1.00 92.44 130 GLU A C 1
ATOM 959 O O . GLU A 1 130 ? 10.703 7.092 -3.248 1.00 92.44 130 GLU A O 1
ATOM 964 N N . SER A 1 131 ? 9.709 7.285 -5.241 1.00 95.50 131 SER A N 1
ATOM 965 C CA . SER A 1 131 ? 8.408 7.694 -4.733 1.00 95.50 131 SER A CA 1
ATOM 966 C C . SER A 1 131 ? 7.325 6.731 -5.190 1.00 95.50 131 SER A C 1
ATOM 968 O O . SER A 1 131 ? 7.336 6.265 -6.330 1.00 95.50 131 SER A O 1
ATOM 970 N N . ILE A 1 132 ? 6.362 6.468 -4.311 1.00 96.12 132 ILE A N 1
ATOM 971 C CA . ILE A 1 132 ? 5.122 5.753 -4.608 1.00 96.12 132 ILE A CA 1
ATOM 972 C C . ILE A 1 132 ? 3.971 6.748 -4.618 1.00 96.12 132 ILE A C 1
ATOM 974 O O . ILE A 1 132 ? 3.837 7.561 -3.707 1.00 96.12 132 ILE A O 1
ATOM 978 N N . ARG A 1 133 ? 3.093 6.633 -5.612 1.00 97.12 133 ARG A N 1
ATOM 979 C CA . ARG A 1 133 ? 1.800 7.314 -5.656 1.00 97.12 133 ARG A CA 1
ATOM 980 C C . ARG A 1 133 ? 0.674 6.303 -5.792 1.00 97.12 133 ARG A C 1
ATOM 982 O O . ARG A 1 133 ? 0.748 5.415 -6.637 1.00 97.12 133 ARG A O 1
ATOM 989 N N . PHE A 1 134 ? -0.385 6.481 -5.014 1.00 97.12 134 PHE A N 1
ATOM 990 C CA . PHE A 1 134 ? -1.598 5.676 -5.107 1.00 97.12 134 PHE A CA 1
ATOM 991 C C . PHE A 1 134 ? -2.467 6.172 -6.267 1.00 97.12 134 PHE A C 1
ATOM 993 O O . PHE A 1 134 ? -2.873 7.338 -6.311 1.00 97.12 134 PHE A O 1
ATOM 1000 N N . LEU A 1 135 ? -2.748 5.280 -7.217 1.00 96.94 135 LEU A N 1
ATOM 1001 C CA . LEU A 1 135 ? -3.522 5.567 -8.429 1.00 96.94 135 LEU A CA 1
ATOM 1002 C C . LEU A 1 135 ? -5.033 5.398 -8.229 1.00 96.94 135 LEU A C 1
ATOM 1004 O O . LEU A 1 135 ? -5.822 5.869 -9.047 1.00 96.94 135 LEU A O 1
ATOM 1008 N N . GLY A 1 136 ? -5.440 4.785 -7.117 1.00 95.81 136 GLY A N 1
ATOM 1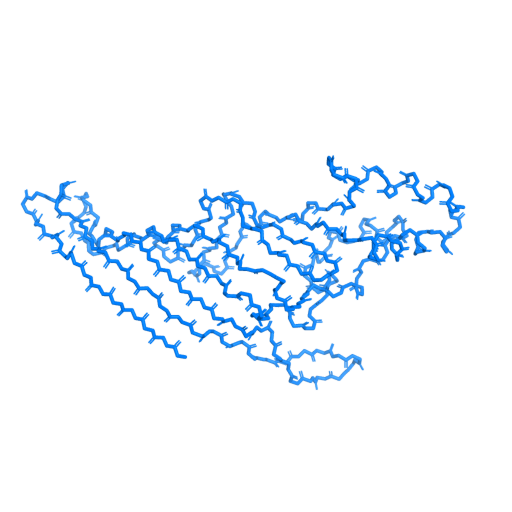009 C CA . GLY A 1 136 ? -6.829 4.646 -6.699 1.00 95.81 136 GLY A CA 1
ATOM 1010 C C . GLY A 1 136 ? -6.959 4.563 -5.181 1.00 95.81 136 GLY A C 1
ATOM 1011 O O . GLY A 1 136 ? -5.964 4.427 -4.465 1.00 95.81 136 GLY A O 1
ATOM 1012 N N . ASP A 1 137 ? -8.199 4.639 -4.704 1.00 95.38 137 ASP A N 1
ATOM 1013 C CA . ASP A 1 137 ? -8.519 4.408 -3.297 1.00 95.38 137 ASP A CA 1
ATOM 1014 C C . ASP A 1 137 ? -8.183 2.959 -2.920 1.00 95.38 137 ASP A C 1
ATOM 1016 O O . ASP A 1 137 ? -8.596 2.013 -3.590 1.00 95.38 137 ASP A O 1
ATOM 1020 N N . THR A 1 138 ? -7.439 2.788 -1.832 1.00 94.69 138 THR A N 1
ATOM 1021 C CA . THR A 1 138 ? -7.020 1.488 -1.304 1.00 94.69 138 THR A CA 1
ATOM 1022 C C . THR A 1 138 ? -7.718 1.240 0.022 1.00 94.69 138 THR A C 1
ATOM 1024 O O . THR A 1 138 ? -7.415 1.904 1.013 1.00 94.69 138 THR A O 1
ATOM 1027 N N . LEU A 1 139 ? -8.656 0.294 0.038 1.00 93.62 139 LEU A N 1
ATOM 1028 C CA . LEU A 1 139 ? -9.441 -0.060 1.218 1.00 93.62 139 LEU A CA 1
ATOM 1029 C C . LEU A 1 139 ? -8.795 -1.215 1.983 1.00 93.62 139 LEU A C 1
ATOM 1031 O O . LEU A 1 139 ? -8.673 -2.320 1.462 1.00 93.62 139 LEU A O 1
ATOM 1035 N N . PHE A 1 140 ? -8.500 -0.978 3.252 1.00 91.25 140 PHE A N 1
ATOM 1036 C CA . PHE A 1 140 ? -8.094 -1.980 4.221 1.00 91.25 140 PHE A CA 1
ATOM 1037 C C . PHE A 1 140 ? -9.277 -2.271 5.142 1.00 91.25 140 PHE A C 1
ATOM 1039 O O . PHE A 1 140 ? -9.654 -1.431 5.961 1.00 91.25 140 PHE A O 1
ATOM 1046 N N . ALA A 1 141 ? -9.872 -3.455 5.005 1.00 90.88 141 ALA A N 1
ATOM 1047 C CA . ALA A 1 141 ? -10.946 -3.895 5.888 1.00 90.88 141 ALA A CA 1
ATOM 1048 C C . ALA A 1 141 ? -10.393 -4.756 7.024 1.00 90.88 141 ALA A C 1
ATOM 1050 O O . ALA A 1 141 ? -9.741 -5.777 6.784 1.00 90.88 141 ALA A O 1
ATOM 1051 N N . LEU A 1 142 ? -10.676 -4.346 8.256 1.00 87.88 142 LEU A N 1
ATOM 1052 C CA . LEU A 1 142 ? -10.329 -5.047 9.487 1.00 87.88 142 LEU A CA 1
ATOM 1053 C C . LEU A 1 142 ? -11.619 -5.397 10.250 1.00 87.88 142 LEU A C 1
ATOM 1055 O O . LEU A 1 142 ? -12.683 -4.871 9.925 1.00 87.88 142 LEU A O 1
ATOM 1059 N N . PRO A 1 143 ? -11.569 -6.286 11.260 1.00 82.50 143 PRO A N 1
ATOM 1060 C CA . PRO A 1 143 ? -12.782 -6.746 11.940 1.00 82.50 143 PRO A CA 1
ATOM 1061 C C . PRO A 1 143 ? -13.619 -5.631 12.582 1.00 82.50 143 PRO A C 1
ATOM 1063 O O . PRO A 1 143 ? -14.843 -5.719 12.597 1.00 82.50 143 PRO A O 1
ATOM 1066 N N . GLU A 1 144 ? -12.973 -4.591 13.114 1.00 77.94 144 GLU A N 1
ATOM 1067 C CA . GLU A 1 144 ? -13.649 -3.549 13.904 1.00 77.94 144 GLU A CA 1
ATOM 1068 C C . GLU A 1 144 ? -13.746 -2.194 13.194 1.00 77.94 144 GLU A C 1
ATOM 1070 O O . GLU A 1 144 ? -14.466 -1.303 13.652 1.00 77.94 144 GLU A O 1
ATOM 1075 N N . TYR A 1 145 ? -13.035 -2.020 12.081 1.00 80.88 145 TYR A N 1
ATOM 1076 C CA . TYR A 1 145 ? -13.001 -0.775 11.325 1.00 80.88 145 TYR A CA 1
ATOM 1077 C C . TYR A 1 145 ? -12.427 -1.000 9.922 1.00 80.88 145 TYR A C 1
ATOM 1079 O O . TYR A 1 145 ? -11.805 -2.016 9.619 1.00 80.88 145 TYR A O 1
ATOM 1087 N N . GLU A 1 146 ? -12.608 -0.009 9.067 1.00 87.88 146 GLU A N 1
ATOM 1088 C CA . GLU A 1 146 ? -11.962 0.091 7.767 1.00 87.88 146 GLU A CA 1
ATOM 1089 C C . GLU A 1 146 ? -11.068 1.325 7.753 1.00 87.88 146 GLU A C 1
ATOM 1091 O O . GLU A 1 146 ? -11.411 2.347 8.348 1.00 87.88 146 GLU A O 1
ATOM 1096 N N . PHE A 1 147 ? -9.943 1.269 7.047 1.00 85.00 147 PHE A N 1
ATOM 1097 C CA . PHE A 1 147 ? -9.236 2.485 6.668 1.00 85.00 147 PHE A CA 1
ATOM 1098 C C . PHE A 1 147 ? -8.973 2.506 5.169 1.00 85.00 147 PHE A C 1
ATOM 1100 O O . PHE A 1 147 ? -8.708 1.483 4.547 1.00 85.00 147 PHE A O 1
ATOM 1107 N N . THR A 1 148 ? -9.091 3.682 4.568 1.00 89.38 148 THR A N 1
ATOM 1108 C CA . THR A 1 148 ? -8.854 3.900 3.145 1.00 89.38 148 THR A CA 1
ATOM 1109 C C . THR A 1 148 ? -7.681 4.845 2.982 1.00 89.38 148 THR A C 1
ATOM 1111 O O . THR A 1 148 ? -7.723 5.948 3.520 1.00 89.38 148 THR A O 1
ATOM 1114 N N . ILE A 1 149 ? -6.676 4.451 2.206 1.00 90.75 149 ILE A N 1
ATOM 1115 C CA . ILE A 1 149 ? -5.702 5.393 1.649 1.00 90.75 149 ILE A CA 1
ATOM 1116 C C . ILE A 1 149 ? -6.302 5.922 0.351 1.00 90.75 149 ILE A C 1
ATOM 1118 O O . ILE A 1 149 ? -6.624 5.143 -0.546 1.00 90.75 149 ILE A O 1
ATOM 1122 N N . LYS A 1 150 ? -6.516 7.231 0.259 1.00 90.62 150 LYS A N 1
ATOM 1123 C CA . LYS A 1 150 ? -7.155 7.854 -0.899 1.00 90.62 150 LYS A CA 1
ATOM 1124 C C . LYS A 1 150 ? -6.208 7.935 -2.082 1.00 90.62 150 LYS A C 1
ATOM 1126 O O . LYS A 1 150 ? -4.987 8.029 -1.916 1.00 90.62 150 LYS A O 1
ATOM 1131 N N . ARG A 1 151 ? -6.790 7.963 -3.282 1.00 95.25 151 ARG A N 1
ATOM 1132 C CA . ARG A 1 151 ? -6.082 8.347 -4.505 1.00 95.25 151 ARG A CA 1
ATOM 1133 C C . ARG A 1 151 ? -5.286 9.632 -4.277 1.00 95.25 151 ARG A C 1
ATOM 1135 O O . ARG A 1 151 ? -5.706 10.499 -3.516 1.00 95.25 151 ARG A O 1
ATOM 1142 N N . ASP A 1 152 ? -4.159 9.753 -4.970 1.00 91.06 152 ASP A N 1
ATOM 1143 C CA . ASP A 1 152 ? -3.243 10.895 -4.893 1.00 91.06 152 ASP A CA 1
ATOM 1144 C C . ASP A 1 152 ? -2.430 10.970 -3.593 1.00 91.06 152 ASP A C 1
ATOM 1146 O O . ASP A 1 152 ? -1.552 11.828 -3.485 1.00 91.06 152 ASP A O 1
ATOM 1150 N N . SER A 1 153 ? -2.623 10.021 -2.668 1.00 92.00 153 SER A N 1
ATOM 1151 C CA . SER A 1 153 ? -1.661 9.780 -1.592 1.00 92.00 153 SER A CA 1
ATOM 1152 C C . SER A 1 153 ? -0.295 9.409 -2.167 1.00 92.00 153 SER A C 1
ATOM 1154 O O . SER A 1 153 ? -0.201 8.773 -3.226 1.00 92.00 153 SER A O 1
ATOM 1156 N N . TRP A 1 154 ? 0.769 9.779 -1.463 1.00 94.94 154 TRP A N 1
ATOM 1157 C CA . TRP A 1 154 ? 2.136 9.534 -1.911 1.00 94.94 154 TRP A CA 1
ATOM 1158 C C . TRP A 1 154 ? 3.112 9.324 -0.753 1.00 94.94 154 TRP A C 1
ATOM 1160 O O . TRP A 1 154 ? 2.882 9.775 0.369 1.00 94.94 154 TRP A O 1
ATOM 1170 N N . MET A 1 155 ? 4.216 8.646 -1.059 1.00 92.62 155 MET A N 1
ATOM 1171 C CA . MET A 1 155 ? 5.370 8.439 -0.183 1.00 92.62 155 MET A CA 1
ATOM 1172 C C . MET A 1 155 ? 6.639 8.688 -1.003 1.00 92.62 155 MET A C 1
ATOM 1174 O O . MET A 1 155 ? 6.753 8.150 -2.100 1.00 92.62 155 MET A O 1
ATOM 1178 N N . ASP A 1 156 ? 7.563 9.497 -0.496 1.00 92.31 156 ASP A N 1
ATOM 1179 C CA . ASP A 1 156 ? 8.891 9.764 -1.061 1.00 92.31 156 ASP A CA 1
ATOM 1180 C C . ASP A 1 156 ? 9.931 9.191 -0.092 1.00 92.31 156 ASP A C 1
ATOM 1182 O O . ASP A 1 156 ? 10.146 9.720 1.002 1.00 92.31 156 ASP A O 1
ATOM 1186 N N . PHE A 1 157 ? 10.549 8.078 -0.486 1.00 89.44 157 PHE A N 1
ATOM 1187 C CA . PHE A 1 157 ? 11.496 7.357 0.361 1.00 89.44 157 PHE A CA 1
ATOM 1188 C C . PHE A 1 157 ? 12.862 8.040 0.430 1.00 89.44 157 PHE A C 1
ATOM 1190 O O . PHE A 1 157 ? 13.586 7.846 1.402 1.00 89.44 157 PHE A O 1
ATOM 1197 N N . ALA A 1 158 ? 13.216 8.852 -0.569 1.00 91.31 158 ALA A N 1
ATOM 1198 C CA . ALA A 1 158 ? 14.488 9.566 -0.594 1.00 91.31 158 ALA A CA 1
ATOM 1199 C C . ALA A 1 158 ? 14.499 10.730 0.402 1.00 91.31 158 ALA A C 1
ATOM 1201 O O . ALA A 1 158 ? 15.531 11.045 0.997 1.00 91.31 158 ALA A O 1
ATOM 1202 N N . LYS A 1 159 ? 13.344 11.380 0.575 1.00 91.50 159 LYS A N 1
ATOM 1203 C CA . LYS A 1 159 ? 13.175 12.519 1.487 1.00 91.50 159 LYS A CA 1
ATOM 1204 C C . LYS A 1 159 ? 12.585 12.150 2.842 1.00 91.50 159 LYS A C 1
ATOM 1206 O O . LYS A 1 159 ? 12.461 13.045 3.673 1.00 91.50 159 LYS A O 1
ATOM 1211 N N . ASP A 1 160 ? 12.213 10.888 3.047 1.00 87.00 160 ASP A N 1
ATOM 1212 C CA . ASP A 1 160 ? 11.465 10.428 4.224 1.00 87.00 160 ASP A CA 1
ATOM 1213 C C . ASP A 1 160 ? 10.200 11.278 4.459 1.00 87.00 160 ASP A C 1
ATOM 1215 O O . ASP A 1 160 ? 9.931 11.803 5.539 1.00 87.00 160 ASP A O 1
ATOM 1219 N N . GLN A 1 161 ? 9.449 11.505 3.378 1.00 86.50 161 GLN A N 1
ATOM 1220 C CA . GLN A 1 161 ? 8.239 12.321 3.386 1.00 86.50 161 GLN A CA 1
ATOM 1221 C C . GLN A 1 161 ? 7.052 11.529 2.870 1.00 86.50 161 GLN A C 1
ATOM 1223 O O . GLN A 1 161 ? 7.168 10.675 1.995 1.00 86.50 161 GLN A O 1
ATOM 1228 N N . GLN A 1 162 ? 5.872 11.861 3.377 1.00 85.50 162 GLN A N 1
ATOM 1229 C CA . GLN A 1 162 ? 4.632 11.263 2.917 1.00 85.50 162 GLN A CA 1
ATOM 1230 C C . GLN A 1 162 ? 3.493 12.273 2.971 1.00 85.50 162 GLN A C 1
ATOM 1232 O O . GLN A 1 162 ? 3.430 13.124 3.858 1.00 85.50 162 GLN A O 1
ATOM 1237 N N . GLY A 1 163 ? 2.573 12.145 2.023 1.00 85.38 163 GLY A N 1
ATOM 1238 C CA . GLY A 1 163 ? 1.279 12.808 2.029 1.00 85.38 163 GLY A CA 1
ATOM 1239 C C . GLY A 1 163 ? 0.211 11.740 1.898 1.00 85.38 163 GLY A C 1
ATOM 1240 O O . GLY A 1 163 ? -0.245 11.458 0.793 1.00 85.38 163 GLY A O 1
ATOM 1241 N N . LEU A 1 164 ? -0.132 11.100 3.015 1.00 82.62 164 LEU A N 1
ATOM 1242 C CA . LEU A 1 164 ? -1.170 10.078 3.056 1.00 82.62 164 LEU A CA 1
ATOM 1243 C C . LEU A 1 164 ? -2.498 10.743 3.393 1.00 82.62 164 LEU A C 1
ATOM 1245 O O . LEU A 1 164 ? -2.665 11.282 4.479 1.00 82.62 164 LEU A O 1
ATOM 1249 N N . LEU A 1 165 ? -3.431 10.703 2.447 1.00 84.06 165 LEU A N 1
ATOM 1250 C CA . LEU A 1 165 ? -4.807 11.121 2.664 1.00 84.06 165 LEU A CA 1
ATOM 1251 C C . LEU A 1 165 ? -5.572 9.894 3.138 1.00 84.06 165 LEU A C 1
ATOM 1253 O O . LEU A 1 165 ? -5.822 8.979 2.346 1.00 84.06 165 LEU A O 1
ATOM 1257 N N . THR A 1 166 ? -5.909 9.839 4.422 1.00 80.75 166 THR A N 1
ATOM 1258 C CA . THR A 1 166 ? -6.494 8.633 5.005 1.00 80.75 166 THR A CA 1
ATOM 1259 C C . THR A 1 166 ? -7.903 8.878 5.510 1.00 80.75 166 THR A C 1
ATOM 1261 O O . THR A 1 166 ? -8.223 9.936 6.035 1.00 80.75 166 THR A O 1
ATOM 1264 N N . ARG A 1 167 ? -8.778 7.890 5.330 1.00 83.31 167 ARG A N 1
ATOM 1265 C CA . ARG A 1 167 ? -10.112 7.881 5.930 1.00 83.31 167 ARG A CA 1
ATOM 1266 C C . ARG A 1 167 ? -10.247 6.663 6.816 1.00 83.31 167 ARG A C 1
ATOM 1268 O O . ARG A 1 167 ? -10.158 5.548 6.315 1.00 83.31 167 ARG A O 1
ATOM 1275 N N . LEU A 1 168 ? -10.514 6.869 8.095 1.00 80.75 168 LEU A N 1
ATOM 1276 C CA . LEU A 1 168 ? -10.913 5.820 9.026 1.00 80.75 168 LEU A CA 1
ATOM 1277 C C . LEU A 1 168 ? -12.441 5.722 9.037 1.00 80.75 168 LEU A C 1
ATOM 1279 O O . LEU A 1 168 ? -13.108 6.749 9.078 1.00 80.75 168 LEU A O 1
ATOM 1283 N N . SER A 1 169 ? -13.004 4.519 9.027 1.00 84.94 169 SER A N 1
ATOM 1284 C CA . SER A 1 169 ? -14.437 4.265 9.200 1.00 84.94 169 SER A CA 1
ATOM 1285 C C . SER A 1 169 ? -14.642 3.204 10.276 1.00 84.94 169 SER A C 1
ATOM 1287 O O . SER A 1 169 ? -14.224 2.060 10.124 1.00 84.94 169 SER A O 1
ATOM 1289 N N . CYS A 1 170 ? -15.281 3.577 11.377 1.00 81.75 170 CYS A N 1
ATOM 1290 C CA . CYS A 1 170 ? -15.501 2.711 12.529 1.00 81.75 170 CYS A CA 1
ATOM 1291 C C . CYS A 1 170 ? -16.666 1.740 12.282 1.00 81.75 170 CYS A C 1
ATOM 1293 O O . CYS A 1 170 ? -17.724 2.141 11.794 1.00 81.75 170 CYS A O 1
ATOM 1295 N N . GLY A 1 171 ? -16.500 0.472 12.666 1.00 80.75 171 GLY A N 1
ATOM 1296 C CA . GLY A 1 171 ? -17.613 -0.470 12.792 1.00 80.75 171 GLY A CA 1
ATOM 1297 C C . GLY A 1 171 ? -18.476 -0.178 14.026 1.00 80.75 171 GLY A C 1
ATOM 1298 O O . GLY A 1 171 ? -18.114 0.645 14.870 1.00 80.75 171 GLY A O 1
ATOM 1299 N N . GLU A 1 172 ? -19.606 -0.881 14.176 1.00 80.25 172 GLU A N 1
ATOM 1300 C CA . GLU A 1 172 ? -20.575 -0.552 15.238 1.00 80.25 172 GLU A CA 1
ATOM 1301 C C . GLU A 1 172 ? -20.039 -0.728 16.654 1.00 80.25 172 GLU A C 1
ATOM 1303 O O . GLU A 1 172 ? -20.358 0.082 17.522 1.00 80.25 172 GLU A O 1
ATOM 1308 N N . ALA A 1 173 ? -19.191 -1.728 16.900 1.00 75.19 173 ALA A N 1
ATOM 1309 C CA . ALA A 1 173 ? -18.582 -1.902 18.216 1.00 75.19 173 ALA A C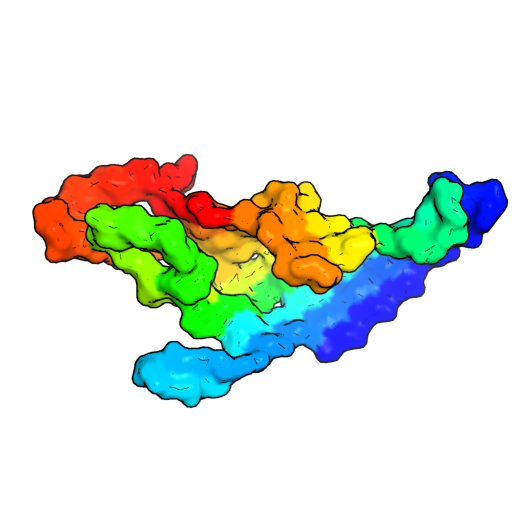A 1
ATOM 1310 C C . ALA A 1 173 ? -17.735 -0.679 18.604 1.00 75.19 173 ALA A C 1
ATOM 1312 O O . ALA A 1 173 ? -17.858 -0.159 19.714 1.00 75.19 173 ALA A O 1
ATOM 1313 N N . LEU A 1 174 ? -16.927 -0.183 17.665 1.00 74.88 174 LEU A N 1
ATOM 1314 C CA . LEU A 1 174 ? -16.065 0.973 17.877 1.00 74.88 174 LEU A CA 1
ATOM 1315 C C . LEU A 1 174 ? -16.873 2.275 17.964 1.00 74.88 174 LEU A C 1
ATOM 1317 O O . LEU A 1 174 ? -16.614 3.110 18.826 1.00 74.88 174 LEU A O 1
ATOM 1321 N N . LYS A 1 175 ? -17.913 2.425 17.139 1.00 77.88 175 LYS A N 1
ATOM 1322 C CA . LYS A 1 175 ? -18.872 3.534 17.233 1.00 77.88 175 LYS A CA 1
ATOM 1323 C C . LYS A 1 175 ? -19.548 3.588 18.599 1.00 77.88 175 LYS A C 1
ATOM 1325 O O . LYS A 1 175 ? -19.599 4.654 19.202 1.00 77.88 175 LYS A O 1
ATOM 1330 N N . GLU A 1 176 ? -20.042 2.464 19.113 1.00 77.19 176 GLU A N 1
ATOM 1331 C CA . GLU A 1 176 ? -20.676 2.406 20.436 1.00 77.19 176 GLU A CA 1
ATOM 1332 C C . GLU A 1 176 ? -19.676 2.716 21.560 1.00 77.19 176 GLU A C 1
ATOM 1334 O O . GLU A 1 176 ? -20.026 3.410 22.516 1.00 77.19 176 GLU A O 1
ATOM 1339 N N . GLN A 1 177 ? -18.412 2.291 21.436 1.00 71.44 177 GLN A N 1
ATOM 1340 C CA . GLN A 1 177 ? -17.353 2.709 22.362 1.00 71.44 177 GLN A CA 1
ATOM 1341 C C . GLN A 1 177 ? -17.142 4.228 22.338 1.00 71.44 177 GLN A C 1
ATOM 1343 O O . GLN A 1 177 ? -17.096 4.850 23.401 1.00 71.44 177 GLN A O 1
ATOM 1348 N N . ILE A 1 178 ? -17.092 4.836 21.149 1.00 71.50 178 ILE A N 1
ATOM 1349 C CA . ILE A 1 178 ? -16.973 6.291 20.986 1.00 71.50 178 ILE A CA 1
ATOM 1350 C C . ILE A 1 178 ? -18.179 7.005 21.614 1.00 71.50 178 ILE A C 1
ATOM 1352 O O . ILE A 1 178 ? -18.000 7.924 22.414 1.00 71.50 178 ILE A O 1
ATOM 1356 N N . VAL A 1 179 ? -19.407 6.558 21.323 1.00 74.38 179 VAL A N 1
ATOM 1357 C CA . VAL A 1 179 ? -20.647 7.129 21.885 1.00 74.38 179 VAL A CA 1
ATOM 1358 C C . VAL A 1 179 ? -20.639 7.074 23.413 1.00 74.38 179 VAL A C 1
ATOM 1360 O O . VAL A 1 179 ? -20.941 8.078 24.060 1.00 74.38 179 VAL A O 1
ATOM 1363 N N . ARG A 1 180 ? -20.264 5.934 24.007 1.00 70.44 180 ARG A N 1
ATOM 1364 C CA . ARG A 1 180 ? -20.168 5.780 25.469 1.00 70.44 180 ARG A CA 1
ATOM 1365 C C . ARG A 1 180 ? -19.088 6.673 26.072 1.00 70.44 180 ARG A C 1
ATOM 1367 O O . ARG A 1 180 ? -19.319 7.260 27.128 1.00 70.44 180 ARG A O 1
ATOM 1374 N N . GLY A 1 181 ? -17.944 6.805 25.401 1.00 65.75 181 GLY A N 1
ATOM 1375 C CA . GLY A 1 181 ? -16.861 7.700 25.808 1.00 65.75 181 GLY A CA 1
ATOM 1376 C C . GLY A 1 181 ? -17.331 9.151 25.911 1.00 65.75 181 GLY A C 1
ATOM 1377 O O . GLY A 1 181 ? -17.196 9.766 26.970 1.00 65.75 181 GLY A O 1
ATOM 1378 N N . VAL A 1 182 ? -17.995 9.656 24.868 1.00 65.19 182 VAL A N 1
ATOM 1379 C CA . VAL A 1 182 ? -18.579 11.010 24.860 1.00 65.19 182 VAL A CA 1
ATOM 1380 C C . VAL A 1 182 ? -19.661 11.154 25.932 1.00 65.19 182 VAL A C 1
ATOM 1382 O O . VAL A 1 182 ? -19.685 12.150 26.658 1.00 65.19 182 VAL A O 1
ATOM 1385 N N . ALA A 1 183 ? -20.514 10.137 26.094 1.00 65.19 183 ALA A N 1
ATOM 1386 C CA . ALA A 1 183 ? -21.603 10.183 27.062 1.00 65.19 183 ALA A CA 1
ATOM 1387 C C . ALA A 1 183 ? -21.120 10.232 28.520 1.00 65.19 183 ALA A C 1
ATOM 1389 O O . ALA A 1 183 ? -21.672 10.958 29.348 1.00 65.19 183 ALA A O 1
ATOM 1390 N N . SER A 1 184 ? -20.034 9.520 28.830 1.00 63.88 184 SER A N 1
ATOM 1391 C CA . SER A 1 184 ? -19.430 9.500 30.168 1.00 63.88 184 SER A CA 1
ATOM 1392 C C . SER A 1 184 ? -18.889 10.861 30.635 1.00 63.88 184 SER A C 1
ATOM 1394 O O . SER A 1 184 ? -18.668 11.054 31.829 1.00 63.88 184 SER A O 1
ATOM 1396 N N . ARG 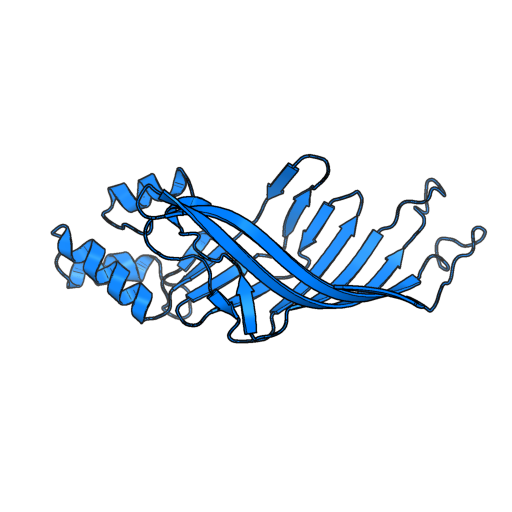A 1 185 ? -18.718 11.827 29.720 1.00 61.16 185 ARG A N 1
ATOM 1397 C CA . ARG A 1 185 ? -18.220 13.185 30.004 1.00 61.16 185 ARG A CA 1
ATOM 1398 C C . ARG A 1 185 ? -19.323 14.224 30.244 1.00 61.16 185 ARG A C 1
ATOM 1400 O O . ARG A 1 185 ? -19.037 15.417 30.290 1.00 61.16 185 ARG A O 1
ATOM 1407 N N . GLY A 1 186 ? -20.567 13.780 30.432 1.00 57.22 186 GLY A N 1
ATOM 1408 C CA . GLY A 1 186 ? -21.692 14.631 30.843 1.00 57.22 186 GLY A CA 1
ATOM 1409 C C . GLY A 1 186 ? -22.604 15.092 29.705 1.00 57.22 186 GLY A C 1
ATOM 1410 O O . GLY A 1 186 ? -23.598 15.768 29.963 1.00 57.22 186 GLY A O 1
ATOM 1411 N N . LEU A 1 187 ? -22.322 14.697 28.460 1.00 58.84 187 LEU A N 1
ATOM 1412 C CA . LEU A 1 187 ? -23.290 14.790 27.369 1.00 58.84 187 LEU A CA 1
ATOM 1413 C C . LEU A 1 187 ? -24.241 13.595 27.497 1.00 58.84 187 LEU A C 1
ATOM 1415 O O . LEU A 1 187 ? -23.820 12.451 27.387 1.00 58.84 187 LEU A O 1
ATOM 1419 N N . GLY A 1 188 ? -25.527 13.823 27.769 1.00 60.88 188 GLY A N 1
ATOM 1420 C CA . GLY A 1 188 ? -26.502 12.726 27.820 1.00 60.88 188 GLY A CA 1
ATOM 1421 C C . GLY A 1 188 ? -26.440 11.858 26.553 1.00 60.88 188 GLY A C 1
ATOM 1422 O O . GLY A 1 188 ? -26.114 12.345 25.471 1.00 60.88 188 GLY A O 1
ATOM 1423 N N . GLU A 1 189 ? -26.757 10.570 26.674 1.00 68.81 189 GLU A N 1
ATOM 1424 C CA . GLU A 1 189 ? -26.586 9.565 25.611 1.00 68.81 189 GLU A CA 1
ATOM 1425 C C . GLU A 1 189 ? -27.188 9.986 24.256 1.00 68.81 189 GLU A C 1
ATOM 1427 O O . GLU A 1 189 ? -26.576 9.796 23.205 1.00 68.81 189 GLU A O 1
ATOM 1432 N N . THR A 1 190 ? -28.346 10.649 24.280 1.00 70.75 190 THR A N 1
ATOM 1433 C CA . THR A 1 190 ? -29.020 11.201 23.095 1.00 70.75 190 THR A CA 1
ATOM 1434 C C . THR A 1 190 ? -28.188 12.266 22.373 1.00 70.75 190 THR A C 1
ATOM 1436 O O . THR A 1 190 ? -28.108 12.262 21.146 1.00 70.75 190 THR A O 1
ATOM 1439 N N . VAL A 1 191 ? -27.540 13.166 23.118 1.00 64.06 191 VAL A N 1
ATOM 1440 C CA . VAL A 1 191 ? -26.705 14.240 22.555 1.00 64.06 191 VAL A CA 1
ATOM 1441 C C . VAL A 1 191 ? -25.408 13.656 21.999 1.00 64.06 191 VAL A C 1
ATOM 1443 O O . VAL A 1 191 ? -24.989 14.015 20.902 1.00 64.06 191 VAL A O 1
ATOM 144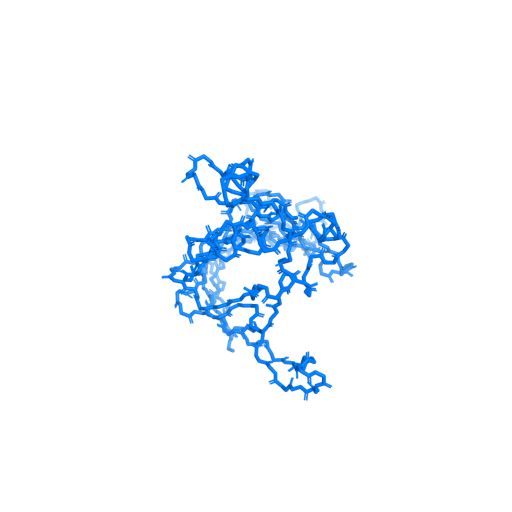6 N N . SER A 1 192 ? -24.824 12.687 22.702 1.00 65.19 192 SER A N 1
ATOM 1447 C CA . SER A 1 192 ? -23.627 11.966 22.261 1.00 65.19 192 SER A CA 1
ATOM 1448 C C . SER A 1 192 ? -23.859 11.216 20.947 1.00 65.19 192 SER A C 1
ATOM 1450 O O . SER A 1 192 ? -23.038 11.311 20.038 1.00 65.19 192 SER A O 1
ATOM 1452 N N . ARG A 1 193 ? -25.012 10.547 20.785 1.00 69.44 193 ARG A N 1
ATOM 1453 C CA . ARG A 1 193 ? -25.394 9.920 19.506 1.00 69.44 193 ARG A CA 1
ATOM 1454 C C . ARG A 1 193 ? -25.565 10.942 18.380 1.00 69.44 193 ARG A C 1
ATOM 1456 O O . ARG A 1 193 ? -25.147 10.655 17.265 1.00 69.44 193 ARG A O 1
ATOM 1463 N N . MET A 1 194 ? -26.133 12.122 18.650 1.00 64.88 194 MET A N 1
ATOM 1464 C CA . MET A 1 194 ? -26.247 13.195 17.648 1.00 64.88 194 MET A CA 1
ATOM 1465 C C . MET A 1 194 ? -24.880 13.714 17.193 1.00 64.88 194 MET A C 1
ATOM 1467 O O . MET A 1 194 ? -24.645 13.837 15.994 1.00 64.88 194 MET A O 1
ATOM 1471 N N . VAL A 1 195 ? -23.972 13.987 18.136 1.00 64.56 195 VAL A N 1
ATOM 1472 C CA . VAL A 1 195 ? -22.620 14.482 17.832 1.00 64.56 195 VAL A CA 1
ATOM 1473 C C . VAL A 1 195 ? -21.837 13.449 17.028 1.00 64.56 195 VAL A C 1
ATOM 1475 O O . VAL A 1 195 ? -21.260 13.785 16.002 1.00 64.56 195 VAL A O 1
ATOM 1478 N N . VAL A 1 196 ? -21.863 12.182 17.444 1.00 66.50 196 VAL A N 1
ATOM 1479 C CA . VAL A 1 196 ? -21.189 11.091 16.726 1.00 66.50 196 VAL A CA 1
ATOM 1480 C C . VAL A 1 196 ? -21.836 10.835 15.357 1.00 66.50 196 VAL A C 1
ATOM 1482 O O . VAL A 1 196 ? -21.137 10.586 14.377 1.00 66.50 196 VAL A O 1
ATOM 1485 N N . GLY A 1 197 ? -23.161 10.971 15.260 1.00 63.72 197 GLY A N 1
ATOM 1486 C CA . GLY A 1 197 ? -23.905 10.901 14.003 1.00 63.72 197 GLY A CA 1
ATOM 1487 C C . GLY A 1 197 ? -23.481 11.964 12.985 1.00 63.72 197 GLY A C 1
ATOM 1488 O O . GLY A 1 197 ? -23.436 11.668 11.796 1.00 63.72 197 GLY A O 1
ATOM 1489 N N . ALA A 1 198 ? -23.086 13.160 13.432 1.00 66.19 198 ALA A N 1
ATOM 1490 C CA . ALA A 1 198 ? -22.595 14.222 12.549 1.00 66.19 198 ALA A CA 1
ATOM 1491 C C . ALA A 1 198 ? -21.264 13.881 11.849 1.00 66.19 198 ALA A C 1
ATOM 1493 O O . ALA A 1 198 ? -20.952 14.472 10.819 1.00 66.19 198 ALA A O 1
ATOM 1494 N N . PHE A 1 199 ? -20.505 12.916 12.376 1.00 68.19 199 PHE A N 1
ATOM 1495 C CA . PHE A 1 199 ? -19.280 12.393 11.762 1.00 68.19 199 PHE A CA 1
ATOM 1496 C C . PHE A 1 199 ? -19.528 11.123 10.940 1.00 68.19 199 PHE A C 1
ATOM 1498 O O . PHE A 1 199 ? -18.584 10.410 10.615 1.00 68.19 199 PHE A O 1
ATOM 1505 N N . SER A 1 200 ? -20.784 10.779 10.643 1.00 73.06 200 SER A N 1
ATOM 1506 C CA . SER A 1 200 ? -21.088 9.568 9.882 1.00 73.06 200 SER A CA 1
ATOM 1507 C C . SER A 1 200 ? -20.908 9.772 8.375 1.00 73.06 200 SER A C 1
ATOM 1509 O O . SER A 1 200 ? -21.287 10.807 7.834 1.00 73.06 200 SER A O 1
ATOM 1511 N N . ASP A 1 201 ? -20.342 8.772 7.701 1.00 70.69 201 ASP A N 1
ATOM 1512 C CA . ASP A 1 201 ? -20.292 8.680 6.244 1.00 70.69 201 ASP A CA 1
ATOM 1513 C C . ASP A 1 201 ? -21.687 8.408 5.647 1.00 70.69 201 ASP A C 1
ATOM 1515 O O . ASP A 1 201 ? -22.666 8.171 6.361 1.00 70.69 201 ASP A O 1
ATOM 1519 N N . ASP A 1 202 ? -21.780 8.380 4.315 1.00 70.31 202 ASP A N 1
ATOM 1520 C CA . ASP A 1 202 ? -23.025 8.086 3.585 1.00 70.31 202 ASP A CA 1
ATOM 1521 C C . ASP A 1 202 ? -23.611 6.693 3.904 1.00 70.31 202 ASP A C 1
ATOM 1523 O O . ASP A 1 202 ? -24.749 6.389 3.545 1.00 70.31 202 ASP A O 1
ATOM 1527 N N . ARG A 1 203 ? -22.840 5.825 4.575 1.00 67.25 203 ARG A N 1
ATOM 1528 C CA . ARG A 1 203 ? -23.247 4.492 5.040 1.00 67.25 203 ARG A CA 1
ATOM 1529 C C . ARG A 1 203 ? -23.649 4.487 6.521 1.00 67.25 203 ARG A C 1
ATOM 1531 O O . ARG A 1 203 ? -23.938 3.420 7.060 1.00 67.25 203 ARG A O 1
ATOM 1538 N N . GLY A 1 204 ? -23.686 5.645 7.185 1.00 67.81 204 GLY A N 1
ATOM 1539 C CA . GLY A 1 204 ? -24.055 5.785 8.596 1.00 67.81 204 GLY A CA 1
ATOM 1540 C C . GLY A 1 204 ? -22.969 5.339 9.584 1.00 67.81 204 GLY A C 1
ATOM 1541 O O . GLY A 1 204 ? -23.268 5.115 10.766 1.00 67.81 204 GLY A O 1
ATOM 1542 N N . ARG A 1 205 ? -21.723 5.181 9.118 1.00 77.75 205 ARG A N 1
ATOM 1543 C CA . ARG A 1 205 ? -20.571 4.789 9.940 1.00 77.75 205 ARG A CA 1
ATOM 1544 C C . ARG A 1 205 ? -19.765 6.008 10.322 1.00 77.75 205 ARG A C 1
ATOM 1546 O O . ARG A 1 205 ? -19.479 6.839 9.472 1.00 77.75 205 ARG A O 1
ATOM 1553 N N . VAL A 1 206 ? -19.333 6.083 11.573 1.00 76.06 206 VAL A N 1
ATOM 1554 C CA . VAL A 1 206 ? -18.466 7.176 12.029 1.00 76.06 206 VAL A CA 1
ATOM 1555 C C . VAL A 1 206 ? -17.166 7.134 11.240 1.00 76.06 206 VAL A C 1
ATOM 1557 O O . VAL A 1 206 ? -16.486 6.108 11.241 1.00 76.06 206 VAL A O 1
ATOM 1560 N N . ALA A 1 207 ? -16.836 8.228 10.564 1.00 76.56 207 ALA A N 1
ATOM 1561 C CA . ALA A 1 207 ? -15.662 8.334 9.727 1.00 76.56 207 ALA A CA 1
ATOM 1562 C C . ALA A 1 207 ? -14.848 9.592 10.040 1.00 76.56 207 ALA A C 1
ATOM 1564 O O . ALA A 1 207 ? -15.387 10.655 10.343 1.00 76.56 207 ALA A O 1
ATOM 1565 N N . PHE A 1 208 ? -13.530 9.456 9.938 1.00 73.12 208 PHE A N 1
ATOM 1566 C CA . PHE A 1 208 ? -12.571 10.523 10.186 1.00 73.12 208 PHE A CA 1
ATOM 1567 C C . PHE A 1 208 ? -11.620 10.615 9.000 1.00 73.12 208 PHE A C 1
ATOM 1569 O O . PHE A 1 208 ? -11.011 9.612 8.632 1.00 73.12 208 PHE A O 1
ATOM 1576 N N . ASP A 1 209 ? -11.495 11.807 8.422 1.00 71.88 209 ASP A N 1
ATOM 1577 C CA . ASP A 1 209 ? -10.424 12.113 7.478 1.00 71.88 209 ASP A CA 1
ATOM 1578 C C . ASP A 1 209 ? -9.198 12.574 8.285 1.00 71.88 209 ASP A C 1
ATOM 1580 O O . ASP A 1 209 ? -9.306 13.471 9.128 1.00 71.88 209 ASP A O 1
ATOM 1584 N N . LEU A 1 210 ? -8.070 11.898 8.068 1.00 62.50 210 LEU A N 1
ATOM 1585 C CA . LEU A 1 210 ? -6.805 12.030 8.791 1.00 62.50 210 LEU A CA 1
ATOM 1586 C C . LEU A 1 210 ? -5.684 12.411 7.821 1.00 62.50 210 LEU A C 1
ATOM 1588 O O . LEU A 1 210 ? -5.593 11.761 6.745 1.00 62.50 210 LEU A O 1
#